Protein AF-X1HLS7-F1 (afdb_monomer_lite)

Secondary structure (DSSP, 8-state):
-EETTEEEE--B-TTS-B-SPEEEESPPP-S-GGGEEEE-TTSSSS-EEEEE--TTTSTT-SEEEEESSTTPPTT---EEE-SSSEEEEEEEEEHHHHHHHHHHTT---SS--SSPPEEEEEEEEEETTTTEEEEEEEEEEEEEEETTTTEEEEEEEEEEEEE--SS-TTS--SSS-GGG-----GGGPPPPEEEEEE--------HHHHTT-TTS--HHHHHHHHHHHHHTT-TTS-----

pLDDT: mean 79.67, std 18.25, range [34.84, 98.06]

InterPro domains:
  IPR022045 Insecticide toxin TcdB middle/N-terminal [PF12256] (21-164)

Organism: NCBI:txid412755

Sequence (242 aa):
MIEDGKVNFWFNQSGNKWSDKQTIIGTPSITDVSSIRFADIYGTGLQSLVWSYNFGEQPNRNYVVLDFCGGVKPYLLNEMNNNMGSTTKVKYTPSTKFYLEDIKSNRSWVTNLPFPVQVVEKTEKIDHISKTKLVSVYKYHHGYYSGSEREFRGFGQVDQYDTEFFNVFVDSSLHEDSNLFINKHKAFHIPPVLTKTWFHLGVYFDEEILSANNQFYDETDMMESYRKEFYKGDAYIFKLDD

Foldseek 3Di:
DDAAQKDWDWDCPVVPDTHPIDMDGRDHGDPDPVQWDWDPPVLLLATWIKGADPPPPDVPPRMDIGDPQVSDDPPDPAWDDPVPQKIKGWDKGWLVVLQVVCVVVVNHAPDDDPGTDIDTQKMWMARRVVLWIKIKGKHFGRWDADPVVRDGLGGQKMKIKIFRDLPVLVDDDPDPCNVSRRPPDPVPGDDIDIDMDGDDSPDDDDPVVVVPDPPDRPCVVVVVSCCCPVPVPPVPPDDPDD

Structure (mmCIF, N/CA/C/O backbone):
data_AF-X1HLS7-F1
#
_entry.id   AF-X1HLS7-F1
#
loop_
_atom_sit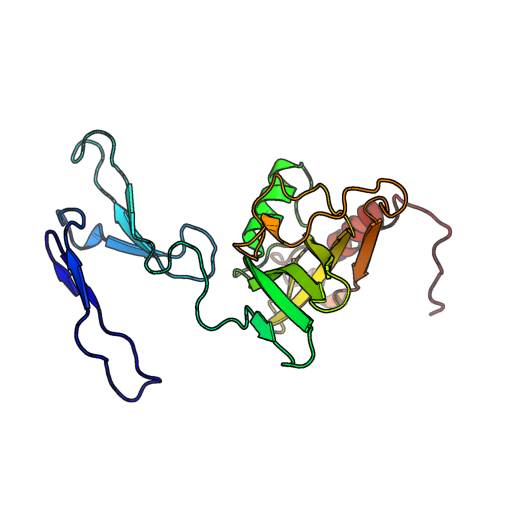e.group_PDB
_atom_site.id
_atom_site.type_symbol
_atom_site.label_atom_id
_atom_site.label_alt_id
_atom_site.label_comp_id
_atom_site.label_asym_id
_atom_site.label_entity_id
_atom_site.label_seq_id
_atom_site.pdbx_PDB_ins_code
_atom_site.Cartn_x
_atom_site.Cartn_y
_atom_site.Cartn_z
_atom_site.occupancy
_atom_site.B_iso_or_equiv
_atom_site.auth_seq_id
_atom_site.auth_comp_id
_atom_site.auth_asym_id
_atom_site.auth_atom_id
_atom_site.pdbx_PDB_model_num
ATOM 1 N N . MET A 1 1 ? -14.617 -6.631 20.168 1.00 85.31 1 MET A N 1
ATOM 2 C CA . MET A 1 1 ? -15.228 -6.226 21.451 1.00 85.31 1 MET A CA 1
ATOM 3 C C . MET A 1 1 ? -14.260 -5.309 22.164 1.00 85.31 1 MET A C 1
ATOM 5 O O . MET A 1 1 ? -13.128 -5.711 22.411 1.00 85.31 1 MET A O 1
ATOM 9 N N . ILE A 1 2 ? -14.684 -4.082 22.428 1.00 87.75 2 ILE A N 1
ATOM 10 C CA . ILE A 1 2 ? -13.832 -3.029 22.976 1.00 87.75 2 ILE A CA 1
ATOM 11 C C . ILE A 1 2 ? -14.270 -2.828 24.423 1.00 87.75 2 ILE A C 1
ATOM 13 O O . ILE A 1 2 ? -15.459 -2.661 24.680 1.00 87.75 2 ILE A O 1
ATOM 17 N N . GLU A 1 3 ? -13.328 -2.937 25.348 1.00 87.69 3 GLU A N 1
ATOM 18 C CA . GLU A 1 3 ? -13.545 -2.760 26.780 1.00 87.69 3 GLU A CA 1
ATOM 19 C C . GLU A 1 3 ? -12.575 -1.693 27.305 1.00 87.69 3 GLU A C 1
ATOM 21 O O . GLU A 1 3 ? -11.620 -1.308 26.624 1.00 87.69 3 GLU A O 1
ATOM 26 N N . ASP A 1 4 ? -12.799 -1.225 28.529 1.00 87.69 4 ASP A N 1
ATOM 27 C CA . ASP A 1 4 ? -11.878 -0.285 29.159 1.00 87.69 4 ASP A CA 1
ATOM 28 C C . ASP A 1 4 ? -10.474 -0.903 29.283 1.00 87.69 4 ASP A C 1
ATOM 30 O O . ASP A 1 4 ? -10.305 -2.018 29.786 1.00 87.69 4 ASP A O 1
ATOM 34 N N . GLY A 1 5 ? -9.466 -0.213 28.746 1.00 89.25 5 GLY A N 1
ATOM 35 C CA . GLY A 1 5 ? -8.076 -0.669 28.784 1.00 89.25 5 GLY A CA 1
ATOM 36 C C . GLY A 1 5 ? -7.719 -1.840 27.856 1.00 89.25 5 GLY A C 1
ATOM 37 O O . GLY A 1 5 ? -6.551 -2.247 27.841 1.00 89.25 5 GLY A O 1
ATOM 38 N N . LYS A 1 6 ? -8.665 -2.410 27.092 1.00 92.81 6 LYS A N 1
ATOM 39 C CA . LYS A 1 6 ? -8.376 -3.537 26.185 1.00 92.81 6 LYS A CA 1
ATOM 40 C C . LYS A 1 6 ? -9.301 -3.639 24.972 1.00 92.81 6 LYS A C 1
ATOM 42 O O . LYS A 1 6 ? -10.509 -3.425 25.034 1.00 92.81 6 LYS A O 1
ATOM 47 N N . VAL A 1 7 ? -8.744 -4.121 23.866 1.00 94.38 7 VAL A N 1
ATOM 48 C CA . VAL A 1 7 ? -9.481 -4.452 22.642 1.00 94.38 7 VAL A CA 1
ATOM 49 C C . VAL A 1 7 ? -9.342 -5.940 22.365 1.00 94.38 7 VAL A C 1
ATOM 51 O O . VAL A 1 7 ? -8.248 -6.440 22.119 1.00 94.38 7 VAL A O 1
ATOM 54 N N . ASN A 1 8 ? -10.466 -6.654 22.379 1.00 94.81 8 ASN A N 1
ATOM 55 C CA . ASN A 1 8 ? -10.534 -8.048 21.959 1.00 94.81 8 ASN A CA 1
ATOM 56 C C . ASN A 1 8 ? -11.014 -8.129 20.506 1.00 94.81 8 ASN A C 1
ATOM 58 O O . ASN A 1 8 ? -12.009 -7.490 20.140 1.00 94.81 8 ASN A O 1
ATOM 62 N N . PHE A 1 9 ? -10.380 -8.964 19.694 1.00 94.25 9 PHE A N 1
ATOM 63 C CA . PHE A 1 9 ? -10.760 -9.175 18.301 1.00 94.25 9 PHE A CA 1
ATOM 64 C C . PHE A 1 9 ? -10.553 -10.630 17.882 1.00 94.25 9 PHE A C 1
ATOM 66 O O . PHE A 1 9 ? -9.847 -11.400 18.532 1.00 94.25 9 PHE A O 1
ATOM 73 N N . TRP A 1 10 ? -11.216 -11.002 16.794 1.00 96.44 10 TRP A N 1
ATOM 74 C CA . TRP A 1 10 ? -11.176 -12.333 16.211 1.00 96.44 10 TRP A CA 1
ATOM 75 C C . TRP A 1 10 ? -11.015 -12.179 14.705 1.00 96.44 10 TRP A C 1
ATOM 77 O O . TRP A 1 10 ? -11.705 -11.364 14.091 1.00 96.44 10 TRP A O 1
ATOM 87 N N . PHE A 1 11 ? -10.127 -12.959 14.100 1.00 95.38 11 PHE A N 1
ATOM 88 C CA . PHE A 1 11 ? -9.977 -12.967 12.653 1.00 95.38 11 PHE A CA 1
ATOM 89 C C . PHE A 1 11 ? -11.090 -13.792 12.016 1.00 95.38 11 PHE A C 1
ATOM 91 O O . PHE A 1 11 ? -11.374 -14.915 12.442 1.00 95.38 11 PHE A O 1
ATOM 98 N N . ASN A 1 12 ? -11.709 -13.232 10.979 1.00 96.50 12 ASN A N 1
ATOM 99 C CA . ASN A 1 12 ? -12.643 -13.961 10.137 1.00 96.50 12 ASN A CA 1
ATOM 100 C C . ASN A 1 12 ? -11.866 -14.980 9.282 1.00 96.50 12 ASN A C 1
ATOM 102 O O . ASN A 1 12 ? -11.021 -14.597 8.473 1.00 96.50 12 ASN A O 1
ATOM 106 N N . GLN A 1 13 ? -12.157 -16.272 9.437 1.00 96.31 13 GLN A N 1
ATOM 107 C CA . GLN A 1 13 ? -11.528 -17.348 8.668 1.00 96.31 13 GLN A CA 1
ATOM 108 C C . GLN A 1 13 ? -12.325 -17.650 7.395 1.00 96.31 13 GLN A C 1
ATOM 110 O O . GLN A 1 13 ? -12.978 -18.690 7.272 1.00 96.31 13 GLN A O 1
ATOM 115 N N . SER A 1 14 ? -12.266 -16.713 6.443 1.00 95.94 14 SER A N 1
ATOM 116 C CA . SER A 1 14 ? -12.917 -16.825 5.126 1.00 95.94 14 SER A CA 1
ATOM 117 C C . SER A 1 14 ? -14.436 -17.084 5.213 1.00 95.94 14 SER A C 1
ATOM 119 O O . SER A 1 14 ? -15.010 -17.828 4.431 1.00 95.94 14 SER A O 1
ATOM 121 N N . GLY A 1 15 ? -15.101 -16.502 6.210 1.00 96.81 15 GLY A N 1
ATOM 122 C CA . GLY A 1 15 ? -16.544 -16.620 6.442 1.00 96.81 15 GLY A CA 1
ATOM 123 C C . GLY A 1 15 ? -16.987 -17.900 7.156 1.00 96.81 15 GLY A C 1
ATOM 124 O O . GLY A 1 15 ? -18.155 -18.006 7.511 1.00 96.81 15 GLY A O 1
ATOM 125 N N . ASN A 1 16 ? -16.081 -18.851 7.409 1.00 97.44 16 ASN A N 1
ATOM 126 C CA . ASN A 1 16 ? -16.449 -20.160 7.961 1.00 97.44 16 ASN A CA 1
ATOM 127 C C . ASN A 1 16 ? -16.572 -20.154 9.487 1.00 97.44 16 ASN A C 1
ATOM 129 O O . ASN A 1 16 ? -17.446 -20.806 10.053 1.00 97.44 16 ASN A O 1
ATOM 133 N N . LYS A 1 17 ? -15.658 -19.450 10.162 1.00 97.94 17 LYS A N 1
ATOM 134 C CA . LYS A 1 17 ? -15.645 -19.286 11.619 1.00 97.94 17 LYS A CA 1
ATOM 135 C C . LYS A 1 17 ? -14.771 -18.106 12.035 1.00 97.94 17 LYS A C 1
ATOM 137 O O . LYS A 1 17 ? -14.053 -17.520 11.225 1.00 97.94 17 LYS A O 1
ATOM 142 N N . TRP A 1 18 ? -14.807 -17.804 13.325 1.00 98.00 18 TRP A N 1
ATOM 143 C CA . TRP A 1 18 ? -13.890 -16.877 13.978 1.00 98.00 18 TRP A CA 1
ATOM 144 C C . TRP A 1 18 ? -12.655 -17.627 14.498 1.00 98.00 18 TRP A C 1
ATOM 146 O O . TRP A 1 18 ? -12.756 -18.794 14.882 1.00 98.00 18 TRP A O 1
ATOM 156 N N . SER A 1 19 ? -11.488 -16.976 14.489 1.00 97.69 19 SER A N 1
ATOM 157 C CA . SER A 1 19 ? -10.271 -17.486 15.140 1.00 97.69 19 SER A CA 1
ATOM 158 C C . SER A 1 19 ? -10.426 -17.564 16.662 1.00 97.69 19 SER A C 1
ATOM 160 O O . SER A 1 19 ? -11.443 -17.146 17.208 1.00 97.69 19 SER A O 1
ATOM 162 N N . ASP A 1 20 ? -9.382 -17.993 17.370 1.00 97.88 20 ASP A N 1
ATOM 163 C CA . ASP A 1 20 ? -9.288 -17.734 18.808 1.00 97.88 20 ASP A CA 1
ATOM 164 C C . ASP A 1 20 ? -9.178 -16.228 19.088 1.00 97.88 20 ASP A C 1
ATOM 166 O O . ASP A 1 20 ? -8.716 -15.447 18.243 1.00 97.88 20 ASP A O 1
ATOM 170 N N . LYS A 1 21 ? -9.623 -15.824 20.283 1.00 96.88 21 LYS A N 1
ATOM 171 C CA . LYS A 1 21 ? -9.640 -14.426 20.725 1.00 96.88 21 LYS A CA 1
ATOM 172 C C . LYS A 1 21 ? -8.222 -13.873 20.842 1.00 96.88 21 LYS A C 1
ATOM 174 O O . LYS A 1 21 ? -7.418 -14.388 21.614 1.00 96.88 21 LYS A O 1
ATOM 179 N N . GLN A 1 22 ? -7.967 -12.761 20.170 1.00 95.94 22 GLN A N 1
ATOM 180 C CA . GLN A 1 22 ? -6.772 -11.942 20.342 1.00 95.94 22 GLN A CA 1
ATOM 181 C C . GLN A 1 22 ? -7.107 -10.733 21.221 1.00 95.94 22 GLN A C 1
ATOM 183 O O . GLN A 1 22 ? -8.219 -10.207 21.150 1.00 95.94 22 GLN A O 1
ATOM 188 N N . THR A 1 23 ? -6.170 -10.302 22.070 1.00 96.06 23 THR A N 1
ATOM 189 C CA . THR A 1 23 ? -6.375 -9.169 22.991 1.00 96.06 23 THR A CA 1
ATOM 190 C C . THR A 1 23 ? -5.210 -8.193 22.898 1.00 96.06 23 THR A C 1
ATOM 192 O O . THR A 1 23 ? -4.068 -8.581 23.122 1.00 96.06 23 THR A O 1
ATOM 195 N N . ILE A 1 24 ? -5.505 -6.925 22.624 1.00 94.56 24 ILE A N 1
ATOM 196 C CA . ILE A 1 24 ? -4.574 -5.806 22.804 1.00 94.56 24 ILE A CA 1
ATOM 197 C C . ILE A 1 24 ? -4.891 -5.171 24.155 1.00 94.56 24 ILE A C 1
ATOM 199 O O . ILE A 1 24 ? -6.040 -4.823 24.418 1.00 94.56 24 ILE A O 1
ATOM 203 N N . ILE A 1 25 ? -3.882 -5.049 25.013 1.00 94.38 25 ILE A N 1
ATOM 204 C CA . ILE A 1 25 ? -3.986 -4.471 26.360 1.00 94.38 25 ILE A CA 1
ATOM 205 C C . ILE A 1 25 ? -3.325 -3.088 26.348 1.00 94.38 25 ILE A C 1
ATOM 207 O O . ILE A 1 25 ? -2.390 -2.856 25.584 1.00 94.38 25 ILE A O 1
ATOM 211 N N . GLY A 1 26 ? -3.797 -2.177 27.197 1.00 90.75 26 GLY A N 1
ATOM 212 C CA . GLY A 1 26 ? -3.261 -0.820 27.307 1.00 90.75 26 GLY A CA 1
ATOM 213 C C . GLY A 1 26 ? -3.860 0.145 26.288 1.00 90.75 26 GLY A C 1
ATOM 214 O O . GLY A 1 26 ? -3.257 1.174 25.988 1.00 90.75 26 GLY A O 1
ATOM 215 N N . THR A 1 27 ? -5.033 -0.178 25.736 1.00 91.00 27 THR A N 1
ATOM 216 C CA . THR A 1 27 ? -5.772 0.770 24.899 1.00 91.00 27 THR A CA 1
ATOM 217 C C . THR A 1 27 ? -6.373 1.884 25.758 1.00 91.00 27 THR A C 1
ATOM 219 O O . THR A 1 27 ? -6.576 1.684 26.956 1.00 91.00 27 THR A O 1
ATOM 222 N N . PRO A 1 28 ? -6.668 3.058 25.179 1.00 88.62 28 PRO A N 1
ATOM 223 C CA . PRO A 1 28 ? -7.280 4.157 25.916 1.00 88.62 28 PRO A CA 1
ATOM 224 C C . PRO A 1 28 ? -8.589 3.769 26.613 1.00 88.62 28 PRO A C 1
ATOM 226 O O . PRO A 1 28 ? -9.301 2.865 26.164 1.00 88.62 28 PRO A O 1
ATOM 229 N N . SER A 1 29 ? -8.910 4.485 27.693 1.00 82.94 29 SER A N 1
ATOM 230 C CA . SER A 1 29 ? -10.157 4.274 28.422 1.00 82.94 29 SER A CA 1
ATOM 231 C C . SER A 1 29 ? -11.382 4.687 27.615 1.00 82.94 29 SER A C 1
ATOM 233 O O . SER A 1 29 ? -11.335 5.638 26.826 1.00 82.94 29 SER A O 1
ATOM 235 N N . ILE A 1 30 ? -12.489 3.981 27.833 1.00 80.81 30 ILE A N 1
ATOM 236 C CA . ILE A 1 30 ? -13.763 4.248 27.155 1.00 80.81 30 ILE A CA 1
ATOM 237 C C . ILE A 1 30 ? -14.616 5.131 28.063 1.00 80.81 30 ILE A C 1
ATOM 239 O O . ILE A 1 30 ? -15.147 4.660 29.065 1.00 80.81 30 ILE A O 1
ATOM 243 N N . THR A 1 31 ? -14.746 6.411 27.716 1.00 71.56 31 THR A N 1
ATOM 244 C CA . THR A 1 31 ? -15.621 7.354 28.436 1.00 71.56 31 THR A CA 1
ATOM 245 C C . THR A 1 31 ? -17.053 7.332 27.898 1.00 71.56 31 THR A C 1
ATOM 247 O O . THR A 1 31 ? -18.003 7.431 28.669 1.00 71.56 31 THR A O 1
ATOM 250 N N . ASP A 1 32 ? -17.208 7.131 26.588 1.00 74.00 32 ASP A N 1
ATOM 251 C CA . ASP A 1 32 ? -18.478 6.977 25.880 1.00 74.00 32 ASP A CA 1
ATOM 252 C C . ASP A 1 32 ? -18.282 6.011 24.699 1.00 74.00 32 ASP A C 1
ATOM 254 O O . ASP A 1 32 ? -17.291 6.077 23.976 1.00 74.00 32 ASP A O 1
ATOM 258 N N . VAL A 1 33 ? -19.230 5.103 24.475 1.00 68.31 33 VAL A N 1
ATOM 259 C CA . VAL A 1 33 ? -19.191 4.159 23.347 1.00 68.31 33 VAL A CA 1
ATOM 260 C C . VAL A 1 33 ? -19.312 4.893 22.003 1.00 68.31 33 VAL A C 1
ATOM 262 O O . VAL A 1 33 ? -18.769 4.430 21.001 1.00 68.31 33 VAL A O 1
ATOM 265 N N . SER A 1 34 ? -19.969 6.061 21.968 1.00 69.44 34 SER A N 1
ATOM 266 C CA . SER A 1 34 ? -20.103 6.888 20.754 1.00 69.44 34 SER A CA 1
ATOM 267 C C . SER A 1 34 ? -18.780 7.509 20.277 1.00 69.44 34 SER A C 1
ATOM 269 O O . SER A 1 34 ? -18.658 7.962 19.128 1.00 69.44 34 SER A O 1
ATOM 271 N N . SER A 1 35 ? -17.781 7.474 21.159 1.00 82.12 35 SER A N 1
ATOM 272 C CA . SER A 1 35 ? -16.465 8.070 20.997 1.00 82.12 35 SER A CA 1
ATOM 273 C C . SER A 1 35 ? -15.486 7.163 20.242 1.00 82.12 35 SER A C 1
ATOM 275 O O . SER A 1 35 ? -14.363 7.572 19.946 1.00 82.12 35 SER A O 1
ATOM 277 N N . ILE A 1 36 ? -15.918 5.946 19.883 1.00 89.44 36 ILE A N 1
ATOM 278 C CA . ILE A 1 36 ? -15.077 4.932 19.248 1.00 89.44 36 ILE A CA 1
ATOM 279 C C . ILE A 1 36 ? -15.616 4.547 17.875 1.00 89.44 36 ILE A C 1
ATOM 281 O O . ILE A 1 36 ? -16.779 4.169 17.733 1.00 89.44 36 ILE A O 1
ATOM 285 N N . ARG A 1 37 ? -14.766 4.608 16.844 1.00 91.81 37 ARG A N 1
ATOM 286 C CA . ARG A 1 37 ? -15.151 4.290 15.459 1.00 91.81 37 ARG A CA 1
ATOM 287 C C . ARG A 1 37 ? -14.040 3.575 14.707 1.00 91.81 37 ARG A C 1
ATOM 289 O O . ARG A 1 37 ? -12.862 3.778 14.982 1.00 91.81 37 ARG A O 1
ATOM 296 N N . PHE A 1 38 ? -14.425 2.776 13.717 1.00 92.31 38 PHE A N 1
ATOM 297 C CA . PHE A 1 38 ? -13.492 2.270 12.715 1.00 92.31 38 PHE A CA 1
ATOM 298 C C . PHE A 1 38 ? -13.429 3.237 11.535 1.00 92.31 38 PHE A C 1
ATOM 300 O O . PHE A 1 38 ? -14.466 3.606 10.983 1.00 92.31 38 PHE A O 1
ATOM 307 N N . ALA A 1 39 ? -12.221 3.638 11.150 1.00 93.06 39 ALA A N 1
ATOM 308 C CA . ALA A 1 39 ? -11.983 4.480 9.983 1.00 93.06 39 ALA A CA 1
ATOM 309 C C . ALA A 1 39 ? -10.574 4.244 9.426 1.00 93.06 39 ALA A C 1
ATOM 311 O O . ALA A 1 39 ? -9.634 3.979 10.174 1.00 93.06 39 ALA A O 1
ATOM 312 N N . ASP A 1 40 ? -10.410 4.372 8.112 1.00 92.56 40 ASP A N 1
ATOM 313 C CA . ASP A 1 40 ? -9.092 4.396 7.471 1.00 92.56 40 ASP A CA 1
ATOM 314 C C . ASP A 1 40 ? -8.514 5.819 7.512 1.00 92.56 40 ASP A C 1
ATOM 316 O O . ASP A 1 40 ? -8.495 6.537 6.515 1.00 92.56 40 ASP A O 1
ATOM 320 N N . ILE A 1 41 ? -8.085 6.254 8.702 1.00 91.56 41 ILE A N 1
ATOM 321 C CA . ILE A 1 41 ? -7.532 7.606 8.912 1.00 91.56 41 ILE A CA 1
ATOM 322 C C . ILE A 1 41 ? -6.255 7.836 8.096 1.00 91.56 41 ILE A C 1
ATOM 324 O O . ILE A 1 41 ? -5.975 8.962 7.691 1.00 91.56 41 ILE A O 1
ATOM 328 N N . TYR A 1 42 ? -5.481 6.779 7.850 1.00 91.00 42 TYR A N 1
ATOM 329 C CA . TYR A 1 42 ? -4.208 6.870 7.138 1.00 91.00 42 TYR A CA 1
ATOM 330 C C . TYR A 1 42 ? -4.351 6.724 5.617 1.00 91.00 42 TYR A C 1
ATOM 332 O O . TYR A 1 42 ? -3.354 6.837 4.904 1.00 91.00 42 TYR A O 1
ATOM 340 N N . GLY A 1 43 ? -5.560 6.466 5.104 1.00 91.31 43 GLY A N 1
ATOM 341 C CA . GLY A 1 43 ? -5.799 6.252 3.677 1.00 91.31 43 GLY A CA 1
ATOM 342 C C . GLY A 1 43 ? -5.039 5.045 3.117 1.00 91.31 43 GLY A C 1
ATOM 343 O O . GLY A 1 43 ? -4.609 5.072 1.966 1.00 91.31 43 GLY A O 1
ATOM 344 N N . THR A 1 44 ? -4.813 4.010 3.927 1.00 91.38 44 THR A N 1
ATOM 345 C CA . THR A 1 44 ? -4.054 2.797 3.565 1.00 91.38 44 THR A CA 1
ATOM 346 C C . THR A 1 44 ? -4.935 1.690 2.981 1.00 91.38 44 THR A C 1
ATOM 348 O O . THR A 1 44 ? -4.444 0.659 2.520 1.00 91.38 44 THR A O 1
ATOM 351 N N . GLY A 1 45 ? -6.250 1.872 2.980 1.00 89.69 45 GLY A N 1
ATOM 352 C CA . GLY A 1 45 ? -7.230 0.829 2.701 1.00 89.69 45 GLY A CA 1
ATOM 353 C C . GLY A 1 45 ? -7.384 -0.169 3.853 1.00 89.69 45 GLY A C 1
ATOM 354 O O . GLY A 1 45 ? -7.940 -1.246 3.638 1.00 89.69 45 GLY A O 1
ATOM 355 N N . LEU A 1 46 ? -6.877 0.153 5.049 1.00 91.88 46 LEU A N 1
ATOM 356 C CA . LEU A 1 46 ? -6.982 -0.663 6.260 1.00 91.88 46 LEU A CA 1
ATOM 357 C C . LEU A 1 46 ? -7.748 0.112 7.333 1.00 91.88 46 LEU A C 1
ATOM 359 O O . LEU A 1 46 ? -7.492 1.287 7.579 1.00 91.88 46 LEU A O 1
ATOM 363 N N . GLN A 1 47 ? -8.697 -0.552 7.992 1.00 91.62 47 GLN A N 1
ATOM 364 C CA . GLN A 1 47 ? -9.433 0.075 9.085 1.00 91.62 47 GLN A CA 1
ATOM 365 C C . GLN A 1 47 ? -8.537 0.216 10.315 1.00 91.62 47 GLN A C 1
ATOM 367 O O . GLN A 1 47 ? -7.930 -0.754 10.767 1.00 91.62 47 GLN A O 1
ATOM 372 N N . SER A 1 48 ? -8.514 1.416 10.883 1.00 92.81 48 SER A N 1
ATOM 373 C CA . SER A 1 48 ? -7.944 1.701 12.198 1.00 92.81 48 SER A CA 1
ATOM 374 C C . SER A 1 48 ? -9.066 1.925 13.207 1.00 92.81 48 SER A C 1
ATOM 376 O O . SER A 1 48 ? -10.169 2.339 12.838 1.00 92.81 48 SER A O 1
ATOM 378 N N . LEU A 1 49 ? -8.792 1.657 14.481 1.00 93.81 49 LEU A N 1
ATOM 379 C CA . LEU A 1 49 ? -9.708 1.976 15.572 1.00 93.81 49 LEU A CA 1
ATOM 380 C C . LEU A 1 49 ? -9.373 3.357 16.132 1.00 93.81 49 LEU A C 1
ATOM 382 O O . LEU A 1 49 ? -8.220 3.640 16.449 1.00 93.81 49 LEU A O 1
ATOM 386 N N . VAL A 1 50 ? -10.377 4.218 16.232 1.00 93.06 50 VAL A N 1
ATOM 387 C CA . VAL A 1 50 ? -10.224 5.635 16.557 1.00 93.06 50 VAL A CA 1
ATOM 388 C C . VAL A 1 50 ? -11.026 5.940 17.805 1.00 93.06 50 VAL A C 1
ATOM 390 O O . VAL A 1 50 ? -12.226 5.684 17.828 1.00 93.06 50 VAL A O 1
ATOM 393 N N . TRP A 1 51 ? -10.369 6.524 18.801 1.00 91.69 51 TRP A N 1
ATOM 394 C CA . TRP A 1 51 ? -11.004 7.137 19.961 1.00 91.69 51 TRP A CA 1
ATOM 395 C C . TRP A 1 51 ? -10.987 8.648 19.781 1.00 91.69 51 TRP A C 1
ATOM 397 O O . TRP A 1 51 ? -9.941 9.217 19.462 1.00 91.69 51 TRP A O 1
ATOM 407 N N . SER A 1 52 ? -12.124 9.289 20.013 1.00 88.56 52 SER A N 1
ATOM 408 C CA . SER A 1 52 ? -12.268 10.739 20.113 1.00 88.56 52 SER A CA 1
ATOM 409 C C . SER A 1 52 ? -12.704 11.106 21.524 1.00 88.56 52 SER A C 1
ATOM 411 O O . SER A 1 52 ? -13.603 10.469 22.058 1.00 88.56 52 SER A O 1
ATOM 413 N N . TYR A 1 53 ? -12.119 12.139 22.114 1.00 85.06 53 TYR A N 1
ATOM 414 C CA . TYR A 1 53 ? -12.489 12.631 23.442 1.00 85.06 53 TYR A CA 1
ATOM 415 C C . TYR A 1 53 ? -12.997 14.063 23.349 1.00 85.06 53 TYR A C 1
ATOM 417 O O . TYR A 1 53 ? -12.542 14.827 22.489 1.00 85.06 53 TYR A O 1
ATOM 425 N N . ASN A 1 54 ? -13.917 14.446 24.239 1.00 79.69 54 ASN A N 1
ATOM 426 C CA . ASN A 1 54 ? -14.321 15.845 24.303 1.00 79.69 54 ASN A CA 1
ATOM 427 C C . ASN A 1 54 ? -13.137 16.702 24.746 1.00 79.69 54 ASN A C 1
ATOM 429 O O . ASN A 1 54 ? -12.273 16.287 25.525 1.00 79.69 54 ASN A O 1
ATOM 433 N N . PHE A 1 55 ? -13.116 17.935 24.249 1.00 72.62 55 PHE A N 1
ATOM 434 C CA . PHE A 1 55 ? -12.080 18.892 24.593 1.00 72.62 55 PHE A CA 1
ATOM 435 C C . PHE A 1 55 ? -12.020 19.095 26.116 1.00 72.62 55 PHE A C 1
ATOM 437 O O . PHE A 1 55 ? -13.000 19.507 26.731 1.00 72.62 55 PHE A O 1
ATOM 444 N N . GLY A 1 56 ? -10.861 18.806 26.715 1.00 69.94 56 GLY A N 1
ATOM 445 C CA . GLY A 1 56 ? -10.623 18.944 28.156 1.00 69.94 56 GLY A CA 1
ATOM 446 C C . GLY A 1 56 ? -10.764 17.659 28.982 1.00 69.94 56 GLY A C 1
ATOM 447 O O . GLY A 1 56 ? -10.305 17.652 30.120 1.00 69.94 56 GLY A O 1
ATOM 448 N N . GLU A 1 57 ? -11.309 16.565 28.434 1.00 72.38 57 GLU A N 1
ATOM 449 C CA . GLU A 1 57 ? -11.382 15.270 29.144 1.00 72.38 57 GLU A CA 1
ATOM 450 C C . GLU A 1 57 ? -10.013 14.579 29.255 1.00 72.38 57 GLU A C 1
ATOM 452 O O . GLU A 1 57 ? -9.733 13.886 30.230 1.00 72.38 57 GLU A O 1
ATOM 457 N N . GLN A 1 58 ? -9.146 14.778 28.260 1.00 68.50 58 GLN A N 1
ATOM 458 C CA . GLN A 1 58 ? -7.798 14.212 28.197 1.00 68.50 58 GLN A CA 1
ATOM 459 C C . GLN A 1 58 ? -6.789 15.328 27.884 1.00 68.50 58 GLN A C 1
ATOM 461 O O . GLN A 1 58 ? -6.845 15.913 26.796 1.00 68.50 58 GLN A O 1
ATOM 466 N N . PRO A 1 59 ? -5.833 15.635 28.782 1.00 61.94 59 PRO A N 1
ATOM 467 C CA . PRO A 1 59 ? -4.773 16.591 28.486 1.00 61.94 59 PRO A CA 1
ATOM 468 C C . PRO A 1 59 ? -3.959 16.124 27.268 1.00 61.94 59 PRO A C 1
ATOM 470 O O . PRO A 1 59 ? -3.372 15.043 27.276 1.00 61.94 59 PRO A O 1
ATOM 473 N N . ASN A 1 60 ? -3.909 16.947 26.217 1.00 65.75 60 ASN A N 1
ATOM 474 C CA . ASN A 1 60 ? -3.125 16.734 24.990 1.00 65.75 60 ASN A CA 1
ATOM 475 C C . ASN A 1 60 ? -3.489 15.504 24.127 1.00 65.75 60 ASN A C 1
ATOM 477 O O . ASN A 1 60 ? -2.686 15.119 23.274 1.00 65.75 60 ASN A O 1
ATOM 481 N N . ARG A 1 61 ? -4.667 14.879 24.294 1.00 70.75 61 ARG A N 1
ATOM 482 C CA . ARG A 1 61 ? -5.073 13.703 23.492 1.00 70.75 61 ARG A CA 1
ATOM 483 C C . ARG A 1 61 ? -6.562 13.714 23.140 1.00 70.75 61 ARG A C 1
ATOM 485 O O . ARG A 1 61 ? -7.342 12.950 23.691 1.00 70.75 61 ARG A O 1
ATOM 492 N N . ASN A 1 62 ? -6.942 14.551 22.175 1.00 80.69 62 ASN A N 1
ATOM 493 C CA . ASN A 1 62 ? -8.326 14.585 21.675 1.00 80.69 62 ASN A CA 1
ATOM 494 C C . ASN A 1 62 ? -8.649 13.391 20.764 1.00 80.69 62 ASN A C 1
ATOM 496 O O . ASN A 1 62 ? -9.809 13.012 20.650 1.00 80.69 62 ASN A O 1
ATOM 500 N N . TYR A 1 63 ? -7.630 12.797 20.135 1.00 87.12 63 TYR A N 1
ATOM 501 C CA . TYR A 1 63 ? -7.770 11.613 19.296 1.00 87.12 63 TYR A CA 1
ATOM 502 C C . TYR A 1 63 ? -6.651 10.617 19.576 1.00 87.12 63 TYR A C 1
ATOM 504 O O . TYR A 1 63 ? -5.487 11.002 19.709 1.00 87.12 63 TYR A O 1
ATOM 512 N N . VAL A 1 64 ? -7.000 9.335 19.626 1.00 90.06 64 VAL A N 1
ATOM 513 C CA . VAL A 1 64 ? -6.039 8.229 19.655 1.00 90.06 64 VAL A CA 1
ATOM 514 C C . VAL A 1 64 ? -6.405 7.255 18.547 1.00 90.06 64 VAL A C 1
ATOM 516 O O . VAL A 1 64 ? -7.580 6.960 18.346 1.00 90.06 64 VAL A O 1
ATOM 519 N N . VAL A 1 65 ? -5.403 6.767 17.821 1.00 92.25 65 VAL A N 1
ATOM 520 C CA . VAL A 1 65 ? -5.591 5.836 16.708 1.00 92.25 65 VAL A CA 1
ATOM 521 C C . VAL A 1 65 ? -4.788 4.574 16.982 1.00 92.25 65 VAL A C 1
ATOM 523 O O . VAL A 1 65 ? -3.601 4.642 17.296 1.00 92.25 65 VAL A O 1
ATOM 526 N N . LEU A 1 66 ? -5.448 3.427 16.864 1.00 92.69 66 LEU A N 1
ATOM 527 C CA . LEU A 1 66 ? -4.832 2.109 16.862 1.00 92.69 66 LEU A CA 1
ATOM 528 C C . LEU A 1 66 ? -4.881 1.560 15.439 1.00 92.69 66 LEU A C 1
ATOM 530 O O . LEU A 1 66 ? -5.948 1.205 14.932 1.00 92.69 66 LEU A O 1
ATOM 534 N N . ASP A 1 67 ? -3.711 1.479 14.820 1.00 92.25 67 ASP A N 1
ATOM 535 C CA . ASP A 1 67 ? -3.508 0.766 13.566 1.00 92.25 67 ASP A CA 1
ATOM 536 C C . ASP A 1 67 ? -3.165 -0.698 13.867 1.00 92.25 67 ASP A C 1
ATOM 538 O O . ASP A 1 67 ? -2.156 -0.998 14.508 1.00 92.25 67 ASP A O 1
ATOM 542 N N . PHE A 1 68 ? -4.012 -1.615 13.406 1.00 89.38 68 PHE A N 1
ATOM 543 C CA . PHE A 1 68 ? -3.832 -3.050 13.630 1.00 89.38 68 PHE A CA 1
ATOM 544 C C . PHE A 1 68 ? -2.694 -3.659 12.805 1.00 89.38 68 PHE A C 1
ATOM 546 O O . PHE A 1 68 ? -2.210 -4.734 13.153 1.00 89.38 68 PHE A O 1
ATOM 553 N N . CYS A 1 69 ? -2.298 -3.017 11.705 1.00 87.50 69 CYS A N 1
ATOM 554 C CA . CYS A 1 69 ? -1.370 -3.576 10.721 1.00 87.50 69 CYS A CA 1
ATOM 555 C C . CYS A 1 69 ? -0.076 -2.759 10.574 1.00 87.50 69 CYS A C 1
ATOM 557 O O . CYS A 1 69 ? 0.768 -3.101 9.744 1.00 87.50 69 CYS A O 1
ATOM 559 N N . GLY A 1 70 ? 0.090 -1.679 11.346 1.00 85.12 70 GLY A N 1
ATOM 560 C CA . GLY A 1 70 ? 1.286 -0.829 11.305 1.00 85.12 70 GLY A CA 1
ATOM 561 C C . GLY A 1 70 ? 1.569 -0.244 9.917 1.00 85.12 70 GLY A C 1
ATOM 562 O O . GLY A 1 70 ? 2.725 -0.141 9.511 1.00 85.12 70 GLY A O 1
ATOM 563 N N . GLY A 1 71 ? 0.520 0.069 9.157 1.00 82.25 71 GLY A N 1
ATOM 564 C CA . GLY A 1 71 ? 0.592 0.626 7.809 1.00 82.25 71 GLY A CA 1
ATOM 565 C C . GLY A 1 71 ? 0.937 -0.381 6.709 1.00 82.25 71 GLY A C 1
ATOM 566 O O . GLY A 1 71 ? 1.018 0.007 5.543 1.00 82.25 71 GLY A O 1
ATOM 567 N N . VAL A 1 72 ? 1.127 -1.664 7.035 1.00 87.81 72 VAL A N 1
ATOM 568 C CA . VAL A 1 72 ? 1.475 -2.704 6.057 1.00 87.81 72 VAL A CA 1
ATOM 569 C C . VAL A 1 72 ? 0.234 -3.502 5.686 1.00 87.81 72 VAL A C 1
ATOM 571 O O . VAL A 1 72 ? -0.351 -4.185 6.521 1.00 87.81 72 VAL A O 1
ATOM 574 N N . LYS A 1 73 ? -0.161 -3.469 4.409 1.00 91.94 73 LYS A N 1
ATOM 575 C CA . LYS A 1 73 ? -1.276 -4.291 3.933 1.00 91.94 73 LYS A CA 1
ATOM 576 C C . LYS A 1 73 ? -0.877 -5.773 3.901 1.00 91.94 73 LYS A C 1
ATOM 578 O O . LYS A 1 73 ? 0.021 -6.129 3.134 1.00 91.94 73 LYS A O 1
ATOM 583 N N . PRO A 1 74 ? -1.536 -6.643 4.690 1.00 92.75 74 PRO A N 1
ATOM 584 C CA . PRO A 1 74 ? -1.218 -8.064 4.701 1.00 92.75 74 PRO A CA 1
ATOM 585 C C . PRO A 1 74 ? -1.664 -8.747 3.402 1.00 92.75 74 PRO A C 1
ATOM 587 O O . PRO A 1 74 ? -2.478 -8.216 2.645 1.00 92.75 74 PRO A O 1
ATOM 590 N N . TYR A 1 75 ? -1.154 -9.961 3.182 1.00 93.75 75 TYR A N 1
ATOM 591 C CA . TYR A 1 75 ? -1.513 -10.847 2.062 1.00 93.75 75 TYR A CA 1
ATOM 592 C C . TYR A 1 75 ? -1.097 -10.365 0.661 1.00 93.75 75 TYR A C 1
ATOM 594 O O . TYR A 1 75 ? -1.563 -10.910 -0.337 1.00 93.75 75 TYR A O 1
ATOM 602 N N . LEU A 1 76 ? -0.196 -9.383 0.567 1.00 95.94 76 LEU A N 1
ATOM 603 C CA . LEU A 1 76 ? 0.457 -9.009 -0.689 1.00 95.94 76 LEU A CA 1
ATOM 604 C C . LEU A 1 76 ? 1.755 -9.805 -0.880 1.00 95.94 76 LEU A C 1
ATOM 606 O O . LEU A 1 76 ? 2.528 -9.972 0.064 1.00 95.94 76 LEU A O 1
ATOM 610 N N . LEU A 1 77 ? 2.016 -10.265 -2.108 1.00 97.69 77 LEU A N 1
ATOM 611 C CA . LEU A 1 77 ? 3.274 -10.924 -2.466 1.00 97.69 77 LEU A CA 1
ATOM 612 C C . LEU A 1 77 ? 4.423 -9.913 -2.393 1.00 97.69 77 LEU A C 1
ATOM 614 O O . LEU A 1 77 ? 4.509 -9.025 -3.241 1.00 97.69 77 LEU A O 1
ATOM 618 N N . ASN A 1 78 ? 5.302 -10.061 -1.404 1.00 96.06 78 ASN A N 1
ATOM 619 C CA . ASN A 1 78 ? 6.407 -9.136 -1.143 1.00 96.06 78 ASN A CA 1
ATOM 620 C C . ASN A 1 78 ? 7.800 -9.725 -1.422 1.00 96.06 78 ASN A C 1
ATOM 622 O O . ASN A 1 78 ? 8.773 -8.975 -1.422 1.00 96.06 78 ASN A O 1
ATOM 626 N N . GLU A 1 79 ? 7.915 -11.028 -1.687 1.00 97.12 79 GLU A N 1
ATOM 627 C CA . GLU A 1 79 ? 9.184 -11.690 -1.993 1.00 97.12 79 GLU A CA 1
ATOM 628 C C . GLU A 1 79 ? 8.990 -12.863 -2.961 1.00 97.12 79 GLU A C 1
ATOM 630 O O . GLU A 1 79 ? 8.047 -13.644 -2.849 1.00 97.12 79 GLU A O 1
ATOM 635 N N . MET A 1 80 ? 9.913 -12.992 -3.911 1.00 98.00 80 MET A N 1
ATOM 636 C CA . MET A 1 80 ? 10.011 -14.093 -4.862 1.00 98.00 80 MET A CA 1
ATOM 637 C C . MET A 1 80 ? 11.461 -14.577 -4.909 1.00 98.00 80 MET A C 1
ATOM 639 O O . MET A 1 80 ? 12.359 -13.796 -5.219 1.00 98.00 80 MET A O 1
ATOM 643 N N . ASN A 1 81 ? 11.702 -15.862 -4.649 1.00 97.12 81 ASN A N 1
ATOM 644 C CA . ASN A 1 81 ? 13.017 -16.492 -4.779 1.00 97.12 81 ASN A CA 1
ATOM 645 C C . ASN A 1 81 ? 12.925 -17.660 -5.764 1.00 97.12 81 ASN A C 1
ATOM 647 O O . ASN A 1 81 ? 12.162 -18.600 -5.544 1.00 97.12 81 ASN A O 1
ATOM 651 N N . ASN A 1 82 ? 13.693 -17.603 -6.854 1.00 96.56 82 ASN A N 1
ATOM 652 C CA . ASN A 1 82 ? 13.666 -18.651 -7.876 1.00 96.56 82 ASN A CA 1
ATOM 653 C C . ASN A 1 82 ? 14.520 -19.883 -7.518 1.00 96.56 82 ASN A C 1
ATOM 655 O O . ASN A 1 82 ? 14.567 -20.823 -8.303 1.00 96.56 82 ASN A O 1
ATOM 659 N N . ASN A 1 83 ? 15.213 -19.876 -6.372 1.00 96.31 83 ASN A N 1
ATOM 660 C CA . ASN A 1 83 ? 16.171 -20.901 -5.931 1.00 96.31 83 ASN A CA 1
ATOM 661 C C . ASN A 1 83 ? 17.321 -21.177 -6.921 1.00 96.31 83 ASN A C 1
ATOM 663 O O . ASN A 1 83 ? 18.046 -22.157 -6.783 1.00 96.31 83 ASN A O 1
ATOM 667 N N . MET A 1 84 ? 17.523 -20.291 -7.896 1.00 95.81 84 MET A N 1
ATOM 668 C CA . MET A 1 84 ? 18.576 -20.349 -8.917 1.00 95.81 84 MET A CA 1
ATOM 669 C C . MET A 1 84 ? 19.489 -19.118 -8.852 1.00 95.81 84 MET A C 1
ATOM 671 O O . MET A 1 84 ? 20.154 -18.771 -9.823 1.00 95.81 84 MET A O 1
ATOM 675 N N . GLY A 1 85 ? 19.505 -18.433 -7.706 1.00 92.00 85 GLY A N 1
ATOM 676 C CA . GLY A 1 85 ? 20.363 -17.277 -7.476 1.00 92.00 85 GLY A CA 1
ATOM 677 C C . GLY A 1 85 ? 19.710 -15.922 -7.737 1.00 92.00 85 GLY A C 1
ATOM 678 O O . GLY A 1 85 ? 20.426 -14.931 -7.721 1.00 92.00 85 GLY A O 1
ATOM 679 N N . SER A 1 86 ? 18.385 -15.825 -7.908 1.00 94.06 86 SER A N 1
ATOM 680 C CA . SER A 1 86 ? 17.696 -14.528 -7.938 1.00 94.06 86 SER A CA 1
ATOM 681 C C . SER A 1 86 ? 16.595 -14.419 -6.887 1.00 94.06 86 SER A C 1
ATOM 683 O O . SER A 1 86 ? 15.731 -15.291 -6.769 1.00 94.06 86 SER A O 1
ATOM 685 N N . THR A 1 87 ? 16.607 -13.304 -6.155 1.00 95.50 87 THR A N 1
ATOM 686 C CA . THR A 1 87 ? 15.547 -12.922 -5.217 1.00 95.50 87 THR A CA 1
ATOM 687 C C . THR A 1 87 ? 15.023 -11.544 -5.586 1.00 95.50 87 THR A C 1
ATOM 689 O O . THR A 1 87 ? 15.805 -10.619 -5.768 1.00 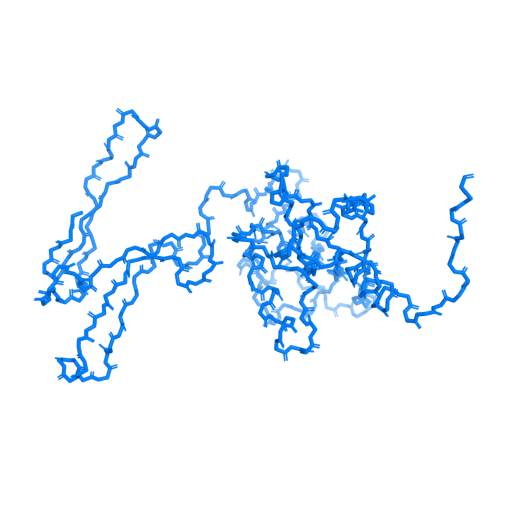95.50 87 THR A O 1
ATOM 692 N N . THR A 1 88 ? 13.707 -11.396 -5.685 1.00 95.81 88 THR A N 1
ATOM 693 C CA . THR A 1 88 ? 13.036 -10.116 -5.927 1.00 95.81 88 THR A CA 1
ATOM 694 C C . THR A 1 88 ? 12.131 -9.793 -4.750 1.00 95.81 88 THR A C 1
ATOM 696 O O . THR A 1 88 ? 11.268 -10.598 -4.412 1.00 95.81 88 THR A O 1
ATOM 699 N N . LYS A 1 89 ? 12.300 -8.620 -4.141 1.00 95.88 89 LYS A N 1
ATOM 700 C CA . LYS A 1 89 ? 11.394 -8.073 -3.130 1.00 95.88 89 LYS A CA 1
ATOM 701 C C . LYS A 1 89 ? 10.551 -6.945 -3.703 1.00 95.88 89 LYS A C 1
ATOM 703 O O . LYS A 1 89 ? 11.019 -6.176 -4.542 1.00 95.88 89 LYS A O 1
ATOM 708 N N . VAL A 1 90 ? 9.317 -6.838 -3.225 1.00 97.00 90 VAL A N 1
ATOM 709 C CA . VAL A 1 90 ? 8.329 -5.852 -3.668 1.00 97.00 90 VAL A CA 1
ATOM 710 C C . VAL A 1 90 ? 7.792 -5.109 -2.451 1.00 97.00 90 VAL A C 1
ATOM 712 O O . VAL A 1 90 ? 7.320 -5.719 -1.492 1.00 97.00 90 VAL A O 1
ATOM 715 N N . LYS A 1 91 ? 7.850 -3.780 -2.497 1.00 95.81 91 LYS A N 1
ATOM 716 C CA . LYS A 1 91 ? 7.241 -2.890 -1.511 1.00 95.81 91 LYS A CA 1
ATOM 717 C C . LYS A 1 91 ? 6.014 -2.230 -2.118 1.00 95.81 91 LYS A C 1
ATOM 719 O O . LYS A 1 91 ? 6.088 -1.666 -3.210 1.00 95.81 91 LYS A O 1
ATOM 724 N N . TYR A 1 92 ? 4.917 -2.259 -1.373 1.00 96.69 92 TYR A N 1
ATOM 725 C CA . TYR A 1 92 ? 3.665 -1.612 -1.746 1.00 96.69 92 TYR A CA 1
ATOM 726 C C . TYR A 1 92 ? 3.423 -0.358 -0.914 1.00 96.69 92 TYR A C 1
ATOM 728 O O . TYR A 1 92 ? 3.919 -0.227 0.207 1.00 96.69 92 TYR A O 1
ATOM 736 N N . THR A 1 93 ? 2.633 0.553 -1.467 1.00 96.31 93 THR A N 1
ATOM 737 C CA . THR A 1 93 ? 2.147 1.749 -0.783 1.00 96.31 93 THR A CA 1
ATOM 738 C C . THR A 1 93 ? 0.745 2.091 -1.307 1.00 96.31 93 THR A C 1
ATOM 740 O O . THR A 1 93 ? 0.423 1.734 -2.446 1.00 96.31 93 THR A O 1
ATOM 743 N N . PRO A 1 94 ? -0.129 2.742 -0.520 1.00 96.69 94 PRO A N 1
ATOM 744 C CA . PRO A 1 94 ? -1.410 3.207 -1.037 1.00 96.69 94 PRO A CA 1
ATOM 745 C C . PRO A 1 94 ? -1.236 4.387 -2.006 1.00 96.69 94 PRO A C 1
ATOM 747 O O . PRO A 1 94 ? -0.384 5.253 -1.813 1.00 96.69 94 PRO A O 1
ATOM 750 N N . SER A 1 95 ? -2.108 4.478 -3.010 1.00 96.81 95 SER A N 1
ATOM 751 C CA . SER A 1 95 ? -2.144 5.565 -3.998 1.00 96.81 95 SER A CA 1
ATOM 752 C C . SER A 1 95 ? -2.349 6.948 -3.371 1.00 96.81 95 SER A C 1
ATOM 754 O O . SER A 1 95 ? -1.878 7.946 -3.913 1.00 96.81 95 SER A O 1
ATOM 756 N N . THR A 1 96 ? -2.986 7.004 -2.198 1.00 96.19 96 THR A N 1
ATOM 757 C CA . THR A 1 96 ? -3.172 8.219 -1.387 1.00 96.19 96 THR A CA 1
ATOM 758 C C . THR A 1 96 ? -1.849 8.888 -1.025 1.00 96.19 96 THR A C 1
ATOM 760 O O . THR A 1 96 ? -1.796 10.114 -0.949 1.00 96.19 96 THR A O 1
ATOM 763 N N . LYS A 1 97 ? -0.763 8.115 -0.868 1.00 96.00 97 LYS A N 1
ATOM 764 C CA . LYS A 1 97 ? 0.580 8.659 -0.651 1.00 96.00 97 LYS A CA 1
ATOM 765 C C . LYS A 1 97 ? 0.971 9.594 -1.795 1.00 96.00 97 LYS A C 1
ATOM 767 O O . LYS A 1 97 ? 1.316 10.745 -1.544 1.00 96.00 97 LYS A O 1
ATOM 772 N N . PHE A 1 98 ? 0.891 9.109 -3.034 1.00 97.00 98 PHE A N 1
ATOM 773 C CA . PHE A 1 98 ? 1.291 9.882 -4.211 1.00 97.00 98 PHE A CA 1
ATOM 774 C C . PHE A 1 98 ? 0.348 11.050 -4.474 1.00 97.00 98 PHE A C 1
ATOM 776 O O . PHE A 1 98 ? 0.811 12.143 -4.771 1.00 97.00 98 PHE A O 1
ATOM 783 N N . TYR A 1 99 ? -0.953 10.853 -4.256 1.00 95.75 99 TYR A N 1
ATOM 784 C CA . TYR A 1 99 ? -1.932 11.935 -4.306 1.00 95.75 99 TYR A CA 1
ATOM 785 C C . TYR A 1 99 ? -1.566 13.102 -3.370 1.00 95.75 99 TYR A C 1
ATOM 787 O O . TYR A 1 99 ? -1.558 14.263 -3.780 1.00 95.75 99 TYR A O 1
ATOM 795 N N . LEU A 1 100 ? -1.199 12.806 -2.118 1.00 95.56 100 LEU A N 1
ATOM 796 C CA . LEU A 1 100 ? -0.799 13.825 -1.143 1.00 95.56 100 LEU A CA 1
ATOM 797 C C . LEU A 1 100 ? 0.573 14.445 -1.448 1.00 95.56 100 LEU A C 1
ATOM 799 O O . LEU A 1 100 ? 0.776 15.629 -1.175 1.00 95.56 100 LEU A O 1
ATOM 803 N N . GLU A 1 101 ? 1.525 13.671 -1.975 1.00 95.88 101 GLU A N 1
ATOM 804 C CA . GLU A 1 101 ? 2.825 14.189 -2.433 1.00 95.88 101 GLU A CA 1
ATOM 805 C C . GLU A 1 101 ? 2.662 15.188 -3.584 1.00 95.88 101 GLU A C 1
ATOM 807 O O . GLU A 1 101 ? 3.293 16.249 -3.582 1.00 95.88 101 GLU A O 1
ATOM 812 N N . ASP A 1 102 ? 1.772 14.881 -4.520 1.00 94.19 102 ASP A N 1
ATOM 813 C CA . ASP A 1 102 ? 1.446 15.730 -5.657 1.00 94.19 102 ASP A CA 1
ATOM 814 C C . ASP A 1 102 ? 0.717 17.008 -5.231 1.00 94.19 102 ASP A C 1
ATOM 816 O O . ASP A 1 102 ? 1.122 18.096 -5.644 1.00 94.19 102 ASP A O 1
ATOM 820 N N . ILE A 1 103 ? -0.258 16.927 -4.313 1.00 93.19 103 ILE A N 1
ATOM 821 C CA . ILE A 1 103 ? -0.884 18.122 -3.712 1.00 93.19 103 ILE A CA 1
ATOM 822 C C . ILE A 1 103 ? 0.176 19.030 -3.078 1.00 93.19 103 ILE A C 1
ATOM 824 O O . ILE A 1 103 ? 0.200 20.232 -3.337 1.00 93.19 103 ILE A O 1
ATOM 828 N N . LYS A 1 104 ? 1.084 18.465 -2.270 1.00 95.56 104 LYS A N 1
ATOM 829 C CA . LYS A 1 104 ? 2.173 19.231 -1.632 1.00 95.56 104 LYS A CA 1
ATOM 830 C C . LYS A 1 104 ? 3.128 19.858 -2.647 1.00 95.56 104 LYS A C 1
ATOM 832 O O . LYS A 1 104 ? 3.744 20.876 -2.348 1.00 95.56 104 LYS A O 1
ATOM 837 N N . SER A 1 105 ? 3.243 19.256 -3.827 1.00 91.62 105 SER A N 1
ATOM 838 C CA . SER A 1 105 ? 4.080 19.728 -4.932 1.00 91.62 105 SER A CA 1
ATOM 839 C C . SER A 1 105 ? 3.329 20.651 -5.900 1.00 91.62 105 SER A C 1
ATOM 841 O O . SER A 1 105 ? 3.852 20.954 -6.970 1.00 91.62 105 SER A O 1
ATOM 843 N N . ASN A 1 106 ? 2.123 21.114 -5.538 1.00 89.69 106 ASN A N 1
ATOM 844 C CA . ASN A 1 106 ? 1.236 21.923 -6.383 1.00 89.69 106 ASN A CA 1
ATOM 845 C C . ASN A 1 106 ? 0.894 21.261 -7.730 1.00 89.69 106 ASN A C 1
ATOM 847 O O . ASN A 1 106 ? 0.745 21.935 -8.748 1.00 89.69 106 ASN A O 1
ATOM 851 N N . ARG A 1 107 ? 0.766 19.934 -7.728 1.00 85.75 107 ARG A N 1
ATOM 852 C CA . ARG A 1 107 ? 0.451 19.096 -8.887 1.00 85.75 107 ARG A CA 1
ATOM 853 C C . ARG A 1 107 ? -0.824 18.289 -8.635 1.00 85.75 107 ARG A C 1
ATOM 855 O O . ARG A 1 107 ? -0.818 17.067 -8.685 1.00 85.75 107 ARG A O 1
ATOM 862 N N . SER A 1 108 ? -1.915 18.960 -8.281 1.00 86.81 108 SER A N 1
ATOM 863 C CA . SER A 1 108 ? -3.179 18.283 -7.966 1.00 86.81 108 SER A CA 1
ATOM 864 C C . SER A 1 108 ? -3.608 17.338 -9.087 1.00 86.81 108 SER A C 1
ATOM 866 O O . SER A 1 108 ? -3.528 17.679 -10.266 1.00 86.81 108 SER A O 1
ATOM 868 N N . TRP A 1 109 ? -4.085 16.151 -8.719 1.00 87.44 109 TRP A N 1
ATOM 869 C CA . TRP A 1 109 ? -4.626 15.229 -9.708 1.00 87.44 109 TRP A CA 1
ATOM 870 C C . TRP A 1 109 ? -5.883 15.817 -10.338 1.00 87.44 109 TRP A C 1
ATOM 872 O O . TRP A 1 109 ? -6.673 16.474 -9.663 1.00 87.44 109 TRP A O 1
ATOM 882 N N . VAL A 1 110 ? -6.073 15.541 -11.628 1.00 81.88 110 VAL A N 1
ATOM 883 C CA . VAL A 1 110 ? -7.254 15.989 -12.369 1.00 81.88 110 VAL A CA 1
ATOM 884 C C . VAL A 1 110 ? -8.514 15.327 -11.804 1.00 81.88 110 VAL A C 1
ATOM 886 O O . VAL A 1 110 ? -9.551 15.964 -11.655 1.00 81.88 110 VAL A O 1
ATOM 889 N N . THR A 1 111 ? -8.394 14.057 -11.412 1.00 79.69 111 THR A N 1
ATOM 890 C CA . THR A 1 111 ? -9.433 13.292 -10.723 1.00 79.69 111 THR A CA 1
ATOM 891 C C . THR A 1 111 ? -8.901 12.675 -9.440 1.00 79.69 111 THR A C 1
ATOM 893 O O . THR A 1 111 ? -7.714 12.370 -9.321 1.00 79.69 111 THR A O 1
ATOM 896 N N . ASN A 1 112 ? -9.800 12.434 -8.488 1.00 81.06 112 ASN A N 1
ATOM 897 C CA . ASN A 1 112 ? -9.480 11.749 -7.241 1.00 81.06 112 ASN A CA 1
ATOM 898 C C . ASN A 1 112 ? -10.010 10.314 -7.275 1.00 81.06 112 ASN A C 1
ATOM 900 O O . ASN A 1 112 ? -11.072 10.046 -7.837 1.00 81.06 112 ASN A O 1
ATOM 904 N N . LEU A 1 113 ? -9.304 9.396 -6.617 1.00 92.06 113 LEU A N 1
ATOM 905 C CA . LEU A 1 113 ? -9.800 8.037 -6.417 1.00 92.06 113 LEU A CA 1
ATOM 906 C C . LEU A 1 113 ? -10.726 7.983 -5.192 1.00 92.06 113 LEU A C 1
ATOM 908 O O . LEU A 1 113 ? -10.340 8.477 -4.131 1.00 92.06 113 LEU A O 1
ATOM 912 N N . PRO A 1 114 ? -11.911 7.346 -5.286 1.00 93.38 114 PRO A N 1
ATOM 913 C CA . PRO A 1 114 ? -12.836 7.234 -4.157 1.00 93.38 114 PRO A CA 1
ATOM 914 C C . PRO A 1 114 ? -12.378 6.224 -3.091 1.00 93.38 114 PRO A C 1
ATOM 916 O O . PRO A 1 114 ? -12.980 6.138 -2.023 1.00 93.38 114 PRO A O 1
ATOM 919 N N . PHE A 1 115 ? -11.323 5.450 -3.364 1.00 93.50 115 PHE A N 1
ATOM 920 C CA . PHE A 1 115 ? -10.724 4.500 -2.431 1.00 93.50 115 PHE A CA 1
ATOM 921 C C . PHE A 1 115 ? -9.206 4.372 -2.656 1.00 93.50 115 PHE A C 1
ATOM 923 O O . PHE A 1 115 ? -8.727 4.581 -3.775 1.00 93.50 115 PHE A O 1
ATOM 930 N N . PRO A 1 116 ? -8.430 3.986 -1.625 1.00 95.12 116 PRO A N 1
ATOM 931 C CA . PRO A 1 116 ? -7.005 3.712 -1.775 1.00 95.12 116 PRO A CA 1
ATOM 932 C C . PRO A 1 116 ? -6.750 2.486 -2.658 1.00 95.12 116 PRO A C 1
ATOM 934 O O . PRO A 1 116 ? -7.254 1.393 -2.394 1.00 95.12 116 PRO A O 1
ATOM 937 N N . VAL A 1 117 ? -5.899 2.648 -3.669 1.00 96.81 117 VAL A N 1
ATOM 938 C CA . VAL A 1 117 ? -5.398 1.550 -4.507 1.00 96.81 117 VAL A CA 1
ATOM 939 C C . VAL A 1 117 ? -3.995 1.201 -4.041 1.00 96.81 117 VAL A C 1
ATOM 941 O O . VAL A 1 117 ? -3.169 2.083 -3.837 1.00 96.81 117 VAL A O 1
ATOM 944 N N . GLN A 1 118 ? -3.713 -0.080 -3.841 1.00 96.81 118 GLN A N 1
ATOM 945 C CA . GLN A 1 118 ? -2.397 -0.529 -3.389 1.00 96.81 118 GLN A CA 1
ATOM 946 C C . GLN A 1 118 ? -1.515 -0.779 -4.595 1.00 96.81 118 GLN A C 1
ATOM 948 O O . GLN A 1 118 ? -1.843 -1.605 -5.443 1.00 96.81 118 GLN A O 1
ATOM 953 N N . VAL A 1 119 ? -0.423 -0.028 -4.674 1.00 97.69 119 VAL A N 1
ATOM 954 C CA . VAL A 1 119 ? 0.454 0.015 -5.841 1.00 97.69 119 VAL A CA 1
ATOM 955 C C . VAL A 1 119 ? 1.870 -0.382 -5.455 1.00 97.69 119 VAL A C 1
ATOM 957 O O . VAL A 1 119 ? 2.278 -0.234 -4.301 1.00 97.69 119 VAL A O 1
ATOM 960 N N . VAL A 1 120 ? 2.624 -0.902 -6.420 1.00 98.06 120 VAL A N 1
ATOM 961 C CA . VAL A 1 120 ? 4.039 -1.226 -6.227 1.00 98.06 120 VAL A CA 1
ATOM 962 C C . VAL A 1 120 ? 4.825 0.076 -6.173 1.00 98.06 120 VAL A C 1
ATOM 964 O O . VAL A 1 120 ? 4.901 0.779 -7.171 1.00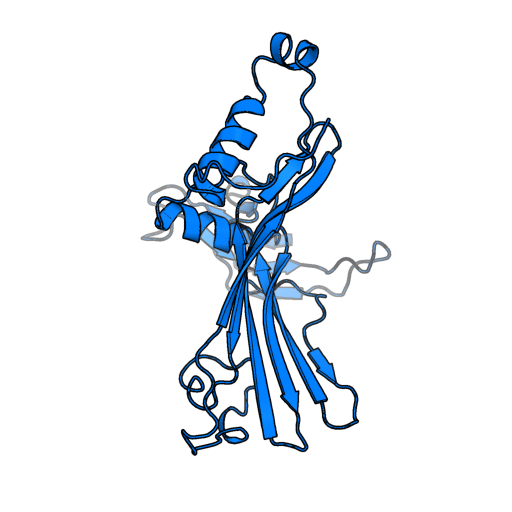 98.06 120 VAL A O 1
ATOM 967 N N . GLU A 1 121 ? 5.412 0.399 -5.025 1.00 96.31 121 GLU A N 1
ATOM 968 C CA . GLU A 1 121 ? 6.285 1.566 -4.858 1.00 96.31 121 GLU A CA 1
ATOM 969 C C . GLU A 1 121 ? 7.715 1.248 -5.289 1.00 96.31 121 GLU A C 1
ATOM 971 O O . GLU A 1 121 ? 8.384 2.080 -5.894 1.00 96.31 121 GLU A O 1
ATOM 976 N N . LYS A 1 122 ? 8.211 0.057 -4.939 1.00 95.12 122 LYS A N 1
ATOM 977 C CA . LYS A 1 122 ? 9.616 -0.307 -5.133 1.00 95.12 122 LYS A CA 1
ATOM 978 C C . LYS A 1 122 ? 9.761 -1.796 -5.388 1.00 95.12 122 LYS A C 1
ATOM 980 O O . LYS A 1 122 ? 9.191 -2.605 -4.657 1.00 95.12 122 LYS A O 1
ATOM 985 N N . THR A 1 123 ? 10.587 -2.153 -6.360 1.00 95.81 123 THR A N 1
ATOM 986 C CA . THR A 1 123 ? 11.080 -3.518 -6.552 1.00 95.81 123 THR A CA 1
ATOM 987 C C . THR A 1 123 ? 12.591 -3.540 -6.393 1.00 95.81 123 THR A C 1
ATOM 989 O O . THR A 1 123 ? 13.290 -2.726 -6.994 1.00 95.81 123 THR A O 1
ATOM 992 N N . GLU A 1 124 ? 13.101 -4.477 -5.602 1.00 92.50 124 GLU A N 1
ATOM 993 C CA . GLU A 1 124 ? 14.533 -4.749 -5.487 1.00 92.50 124 GLU A CA 1
ATOM 994 C C . GLU A 1 124 ? 14.803 -6.169 -5.968 1.00 92.50 124 GLU A C 1
ATOM 996 O O . GLU A 1 124 ? 14.292 -7.126 -5.390 1.00 92.50 124 GLU A O 1
ATOM 1001 N N . LYS A 1 125 ? 15.596 -6.312 -7.029 1.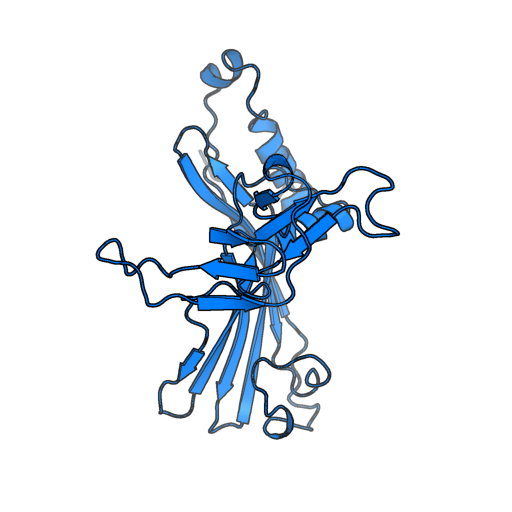00 91.88 125 LYS A N 1
ATOM 1002 C CA . LYS A 1 125 ? 16.034 -7.608 -7.543 1.00 91.88 125 LYS A CA 1
ATOM 1003 C C . LYS A 1 125 ? 17.512 -7.793 -7.251 1.00 91.88 125 LYS A C 1
ATOM 1005 O O . LYS A 1 125 ? 18.338 -6.993 -7.681 1.00 91.88 125 LYS A O 1
ATOM 1010 N N . ILE A 1 126 ? 17.829 -8.872 -6.554 1.00 88.44 126 ILE A N 1
ATOM 1011 C CA . ILE A 1 126 ? 19.186 -9.310 -6.262 1.00 88.44 126 ILE A CA 1
ATOM 1012 C C . ILE A 1 126 ? 19.520 -10.509 -7.141 1.00 88.44 126 ILE A C 1
ATOM 1014 O O . ILE A 1 126 ? 18.755 -11.477 -7.220 1.00 88.44 126 ILE A O 1
ATOM 1018 N N . ASP A 1 127 ? 20.684 -10.441 -7.775 1.00 88.56 127 ASP A N 1
ATOM 1019 C CA . ASP A 1 127 ? 21.383 -11.589 -8.335 1.00 88.56 127 ASP A CA 1
ATOM 1020 C C . ASP A 1 127 ? 22.497 -11.997 -7.363 1.00 88.56 127 ASP A C 1
ATOM 1022 O O . ASP A 1 127 ? 23.479 -11.285 -7.141 1.00 88.56 127 ASP A O 1
ATOM 1026 N N . HIS A 1 128 ? 22.327 -13.163 -6.748 1.00 85.62 128 HIS A N 1
ATOM 1027 C CA . HIS A 1 128 ? 23.242 -13.721 -5.759 1.00 85.62 128 HIS A CA 1
ATOM 1028 C C . HIS A 1 128 ? 24.520 -14.290 -6.366 1.00 85.62 128 HIS A C 1
ATOM 1030 O O . HIS A 1 128 ? 25.480 -14.482 -5.614 1.00 85.62 128 HIS A O 1
ATOM 1036 N N . ILE A 1 129 ? 24.540 -14.561 -7.673 1.00 87.31 129 ILE A N 1
ATOM 1037 C CA . ILE A 1 129 ? 25.708 -15.068 -8.397 1.00 87.31 129 ILE A CA 1
ATOM 1038 C C . ILE A 1 129 ? 26.626 -13.893 -8.724 1.00 87.31 129 ILE A C 1
ATOM 1040 O O . ILE A 1 129 ? 27.789 -13.890 -8.326 1.00 87.31 129 ILE A O 1
ATOM 1044 N N . SER A 1 130 ? 26.089 -12.868 -9.391 1.00 83.31 130 SER A N 1
ATOM 1045 C CA . SER A 1 130 ? 26.859 -11.679 -9.784 1.00 83.31 130 SER A CA 1
ATOM 1046 C C . SER A 1 130 ? 27.008 -10.644 -8.660 1.00 83.31 130 SER A C 1
ATOM 1048 O O . SER A 1 130 ? 27.796 -9.709 -8.792 1.00 83.31 130 SER A O 1
ATOM 1050 N N . LYS A 1 131 ? 26.282 -10.813 -7.542 1.00 80.38 131 LYS A N 1
ATOM 1051 C CA . LYS A 1 131 ? 26.197 -9.855 -6.421 1.00 80.38 131 LYS A CA 1
ATOM 1052 C C . LYS A 1 131 ? 25.739 -8.469 -6.870 1.00 80.38 131 LYS A C 1
ATOM 1054 O O . LYS A 1 131 ? 26.179 -7.454 -6.332 1.00 80.38 131 LYS A O 1
ATOM 1059 N N . THR A 1 132 ? 24.835 -8.433 -7.844 1.00 79.56 132 THR A N 1
ATOM 1060 C CA . THR A 1 132 ? 24.253 -7.196 -8.366 1.00 79.56 132 THR A CA 1
ATOM 1061 C C . THR A 1 132 ? 22.860 -6.948 -7.796 1.00 79.56 132 THR A C 1
ATOM 1063 O O . THR A 1 132 ? 22.150 -7.881 -7.407 1.00 79.56 132 THR A O 1
ATOM 1066 N N . LYS A 1 133 ? 22.482 -5.668 -7.707 1.00 81.56 133 LYS A N 1
ATOM 1067 C CA . LYS A 1 133 ? 21.157 -5.232 -7.265 1.00 81.56 133 LYS A CA 1
ATOM 1068 C C . LYS A 1 133 ? 20.583 -4.242 -8.271 1.00 81.56 133 LYS A C 1
ATOM 1070 O O . LYS A 1 133 ? 21.192 -3.205 -8.519 1.00 81.56 133 LYS A O 1
ATOM 1075 N N . LEU A 1 134 ? 19.391 -4.539 -8.773 1.00 87.44 134 LEU A N 1
ATOM 1076 C CA . LEU A 1 134 ? 18.575 -3.620 -9.559 1.00 87.44 134 LEU A CA 1
ATOM 1077 C C . LEU A 1 134 ? 17.436 -3.096 -8.684 1.00 87.44 134 LEU A C 1
ATOM 1079 O O . LEU A 1 134 ? 16.726 -3.881 -8.049 1.00 87.44 134 LEU A O 1
ATOM 1083 N N . VAL A 1 135 ? 17.268 -1.776 -8.645 1.00 89.00 135 VAL A N 1
ATOM 1084 C CA . VAL A 1 135 ? 16.185 -1.112 -7.918 1.00 89.00 135 VAL A CA 1
ATOM 1085 C C . VAL A 1 135 ? 15.341 -0.313 -8.900 1.00 89.00 135 VAL A C 1
ATOM 1087 O O . VAL A 1 135 ? 15.868 0.563 -9.579 1.00 89.00 135 VAL A O 1
ATOM 1090 N N . SER A 1 136 ? 14.037 -0.571 -8.904 1.00 93.19 136 SER A N 1
ATOM 1091 C CA . SER A 1 136 ? 13.053 0.242 -9.625 1.00 93.19 136 SER A CA 1
ATOM 1092 C C . SER A 1 136 ? 12.085 0.851 -8.622 1.00 93.19 136 SER A C 1
ATOM 1094 O O . SER A 1 136 ? 11.558 0.143 -7.760 1.00 93.19 136 SER A O 1
ATOM 1096 N N . VAL A 1 137 ? 11.875 2.163 -8.701 1.00 94.75 137 VAL A N 1
ATOM 1097 C CA . VAL A 1 137 ? 10.929 2.913 -7.862 1.00 94.75 137 VAL A CA 1
ATOM 1098 C C . VAL A 1 137 ? 9.872 3.543 -8.754 1.00 94.75 137 VAL A C 1
ATOM 1100 O O . VAL A 1 137 ? 10.209 4.141 -9.770 1.00 94.75 137 VAL A O 1
ATOM 1103 N N . TYR A 1 138 ? 8.610 3.453 -8.355 1.00 97.19 138 TYR A N 1
ATOM 1104 C CA . TYR A 1 138 ? 7.473 3.946 -9.120 1.00 97.19 138 TYR A CA 1
ATOM 1105 C C . TYR A 1 138 ? 6.758 5.062 -8.364 1.00 97.19 138 TYR A C 1
ATOM 1107 O O . TYR A 1 138 ? 6.545 4.970 -7.150 1.00 97.19 138 TYR A O 1
ATOM 1115 N N . LYS A 1 139 ? 6.344 6.095 -9.095 1.00 96.75 139 LYS A N 1
ATOM 1116 C CA . LYS A 1 139 ? 5.394 7.110 -8.636 1.00 96.75 139 LYS A CA 1
ATOM 1117 C C . LYS A 1 139 ? 4.212 7.157 -9.588 1.00 96.75 139 LYS A C 1
ATOM 1119 O O . LYS A 1 139 ? 4.386 7.065 -10.799 1.00 96.75 139 LYS A O 1
ATOM 1124 N N . TYR A 1 140 ? 3.018 7.285 -9.027 1.00 96.81 140 TYR A N 1
ATOM 1125 C CA . TYR A 1 140 ? 1.764 7.216 -9.769 1.00 96.81 140 TYR A CA 1
ATOM 1126 C C . TYR A 1 140 ? 1.050 8.552 -9.678 1.00 96.81 140 TYR A C 1
ATOM 1128 O O . TYR A 1 140 ? 1.009 9.152 -8.606 1.00 96.81 140 TYR A O 1
ATOM 1136 N N . HIS A 1 141 ? 0.460 8.983 -10.785 1.00 93.00 141 HIS A N 1
ATOM 1137 C CA . HIS A 1 141 ? -0.196 10.278 -10.896 1.00 93.00 141 HIS A CA 1
ATOM 1138 C C . HIS A 1 141 ? -1.540 10.126 -11.611 1.00 93.00 141 HIS A C 1
ATOM 1140 O O . HIS A 1 141 ? -1.709 9.251 -12.463 1.00 93.00 141 HIS A O 1
ATOM 1146 N N . HIS A 1 142 ? -2.486 11.002 -11.277 1.00 89.88 142 HIS A N 1
ATOM 1147 C CA . HIS A 1 142 ? -3.794 11.101 -11.930 1.00 89.88 142 HIS A CA 1
ATOM 1148 C C . HIS A 1 142 ? -4.561 9.769 -12.008 1.00 89.88 142 HIS A C 1
ATOM 1150 O O . HIS A 1 142 ? -4.856 9.246 -13.082 1.00 89.88 142 HIS A O 1
ATOM 1156 N N . GLY A 1 143 ? -4.853 9.181 -10.849 1.00 91.94 143 GLY A N 1
ATOM 1157 C CA . GLY A 1 143 ? -5.720 8.009 -10.766 1.00 91.94 143 GLY A CA 1
ATOM 1158 C C . GLY A 1 143 ? -7.163 8.341 -11.153 1.00 91.94 143 GLY A C 1
ATOM 1159 O O . GLY A 1 143 ? -7.733 9.304 -10.634 1.00 91.94 143 GLY A O 1
ATOM 1160 N N . TYR A 1 144 ? -7.766 7.511 -12.007 1.00 90.94 144 TYR A N 1
ATOM 1161 C CA . TYR A 1 144 ? -9.152 7.667 -12.452 1.00 90.94 144 TYR A CA 1
ATOM 1162 C C . TYR A 1 144 ? -10.003 6.436 -12.137 1.00 90.94 144 TYR A C 1
ATOM 1164 O O . TYR A 1 144 ? -9.605 5.285 -12.345 1.00 90.94 144 TYR A O 1
ATOM 1172 N N . TYR A 1 145 ? -11.208 6.701 -11.644 1.00 90.88 145 TYR A N 1
ATOM 1173 C CA . TYR A 1 145 ? -12.250 5.713 -11.423 1.00 90.88 145 TYR A CA 1
ATOM 1174 C C . TYR A 1 145 ? -13.529 6.205 -12.097 1.00 90.88 145 TYR A C 1
ATOM 1176 O O . TYR A 1 145 ? -14.031 7.278 -11.758 1.00 90.88 145 TYR A O 1
ATOM 1184 N N . SER A 1 146 ? -14.059 5.413 -13.027 1.00 87.88 146 SER A N 1
ATOM 1185 C CA . SER A 1 146 ? -15.342 5.686 -13.665 1.00 87.88 146 SER A CA 1
ATOM 1186 C C . SER A 1 146 ? -16.467 5.338 -12.694 1.00 87.88 146 SER A C 1
ATOM 1188 O O . SER A 1 146 ? -16.690 4.172 -12.359 1.00 87.88 146 SER A O 1
ATOM 1190 N N . GLY A 1 147 ? -17.175 6.362 -12.213 1.00 85.00 147 GLY A N 1
ATOM 1191 C CA . GLY A 1 147 ? -18.311 6.189 -11.308 1.00 85.00 147 GLY A CA 1
ATOM 1192 C C . GLY A 1 147 ? -19.508 5.499 -11.969 1.00 85.00 147 GLY A C 1
ATOM 1193 O O . GLY A 1 147 ? -20.183 4.702 -11.314 1.00 85.00 147 GLY A O 1
ATOM 1194 N N . SER A 1 148 ? -19.742 5.776 -13.256 1.00 84.38 148 SER A N 1
ATOM 1195 C CA . SER A 1 148 ? -20.833 5.200 -14.051 1.00 84.38 148 SER A CA 1
ATOM 1196 C C . SER A 1 148 ? -20.621 3.708 -14.307 1.00 84.38 148 SER A C 1
ATOM 1198 O O . SER A 1 148 ? -21.525 2.912 -14.055 1.00 84.38 148 SER A O 1
ATOM 1200 N N . GLU A 1 149 ? -19.413 3.316 -14.718 1.00 85.62 149 GLU A N 1
ATOM 1201 C CA . GLU A 1 149 ? -19.065 1.913 -14.997 1.00 85.62 149 GLU A CA 1
ATOM 1202 C C . GLU A 1 149 ? -18.597 1.146 -13.752 1.00 85.62 149 GLU A C 1
ATOM 1204 O O . GLU A 1 149 ? -18.480 -0.077 -13.776 1.00 85.62 149 GLU A O 1
ATOM 1209 N N . ARG A 1 150 ? -18.372 1.853 -12.638 1.00 88.88 150 ARG A N 1
ATOM 1210 C CA . ARG A 1 150 ? -17.804 1.317 -11.392 1.00 88.88 150 ARG A CA 1
ATOM 1211 C C . ARG A 1 150 ? -16.465 0.612 -11.610 1.00 88.88 150 ARG A C 1
ATOM 1213 O O . ARG A 1 150 ? -16.199 -0.443 -11.031 1.00 88.88 150 ARG A O 1
ATOM 1220 N N . GLU A 1 151 ? -15.616 1.220 -12.431 1.00 92.25 151 GLU A N 1
ATOM 1221 C CA . GLU A 1 151 ? -14.351 0.635 -12.864 1.00 92.25 151 GLU A CA 1
ATOM 1222 C C . GLU A 1 151 ? -13.163 1.547 -12.550 1.00 92.25 151 GLU A C 1
ATOM 1224 O O . GLU A 1 151 ? -13.166 2.745 -12.837 1.00 92.25 151 GLU A O 1
ATOM 1229 N N . PHE A 1 152 ? -12.106 0.961 -11.986 1.00 93.88 152 PHE A N 1
ATOM 1230 C CA . PHE A 1 152 ? -10.813 1.625 -11.880 1.00 93.88 152 PHE A CA 1
ATOM 1231 C C . PHE A 1 152 ? -10.079 1.541 -13.221 1.00 93.88 152 PHE A C 1
ATOM 1233 O O . PHE A 1 152 ? -9.690 0.456 -13.643 1.00 93.88 152 PHE A O 1
ATOM 1240 N N . ARG A 1 153 ? -9.860 2.692 -13.864 1.00 91.44 153 ARG A N 1
ATOM 1241 C CA . ARG A 1 153 ? -9.268 2.779 -15.209 1.00 91.44 153 ARG A CA 1
ATOM 1242 C C . ARG A 1 153 ? -7.741 2.867 -15.208 1.00 91.44 153 ARG A C 1
ATOM 1244 O O . ARG A 1 153 ? -7.123 2.720 -16.256 1.00 91.44 153 ARG A O 1
ATOM 1251 N N . GLY A 1 154 ? -7.124 3.113 -14.052 1.00 93.25 154 GLY A N 1
ATOM 1252 C CA . GLY A 1 154 ? -5.671 3.209 -13.916 1.00 93.25 154 GLY A CA 1
ATOM 1253 C C . GLY A 1 154 ? -5.178 4.600 -13.525 1.00 93.25 154 GLY A C 1
ATOM 1254 O O . GLY A 1 154 ? -5.904 5.396 -12.927 1.00 93.25 154 GLY A O 1
ATOM 1255 N N . PHE A 1 155 ? -3.909 4.859 -13.842 1.00 93.62 155 PHE A N 1
ATOM 1256 C CA . PHE A 1 155 ? -3.195 6.107 -13.568 1.00 93.62 155 PHE A CA 1
ATOM 1257 C C . PHE A 1 155 ? -2.762 6.750 -14.880 1.00 93.62 155 PHE A C 1
ATOM 1259 O O . PHE A 1 155 ? -2.165 6.077 -15.719 1.00 93.62 155 PHE A O 1
ATOM 1266 N N . GLY A 1 156 ? -3.056 8.038 -15.056 1.00 88.44 156 GLY A N 1
ATOM 1267 C CA . GLY A 1 156 ? -2.751 8.763 -16.292 1.00 88.44 156 GLY A CA 1
ATOM 1268 C C . GLY A 1 156 ? -1.253 8.927 -16.541 1.00 88.44 156 GLY A C 1
ATOM 1269 O O . GLY A 1 156 ? -0.835 9.075 -17.687 1.00 88.44 156 GLY A O 1
ATOM 1270 N N . GLN A 1 157 ? -0.432 8.849 -15.489 1.00 90.44 157 GLN A N 1
ATOM 1271 C CA . GLN A 1 157 ? 1.021 8.844 -15.612 1.00 90.44 157 GLN A CA 1
ATOM 1272 C C . GLN A 1 157 ? 1.688 7.984 -14.536 1.00 90.44 157 GLN A C 1
ATOM 1274 O O . GLN A 1 157 ? 1.276 7.972 -13.373 1.00 90.44 157 GLN A O 1
ATOM 1279 N N . VAL A 1 158 ? 2.775 7.318 -14.928 1.00 95.56 158 VAL A N 1
ATOM 1280 C CA . VAL A 1 158 ? 3.682 6.594 -14.036 1.00 95.56 158 VAL A CA 1
ATOM 1281 C C . VAL A 1 158 ? 5.120 7.035 -14.307 1.00 95.56 158 VAL A C 1
ATOM 1283 O O . VAL A 1 158 ? 5.612 6.929 -15.432 1.00 95.56 158 VAL A O 1
ATOM 1286 N N . ASP A 1 159 ? 5.793 7.512 -13.263 1.00 94.44 159 ASP A N 1
ATOM 1287 C CA . ASP A 1 159 ? 7.224 7.811 -13.265 1.00 94.44 159 ASP A CA 1
ATOM 1288 C C . ASP A 1 159 ? 7.971 6.597 -12.694 1.00 94.44 159 ASP A C 1
ATOM 1290 O O . ASP A 1 159 ? 7.738 6.202 -11.551 1.00 94.44 159 ASP A O 1
ATOM 1294 N N . GLN A 1 160 ? 8.880 6.016 -13.471 1.00 95.31 160 GLN A N 1
ATOM 1295 C CA . GLN A 1 160 ? 9.744 4.910 -13.069 1.00 95.31 160 GLN A CA 1
ATOM 1296 C C . GLN A 1 160 ? 11.190 5.397 -12.973 1.00 95.31 160 GLN A C 1
ATOM 1298 O O . GLN A 1 160 ? 11.751 5.913 -13.937 1.00 95.31 160 GLN A O 1
ATOM 1303 N N . TYR A 1 161 ? 11.791 5.217 -11.802 1.00 91.06 161 TYR A N 1
ATOM 1304 C CA . TYR A 1 161 ? 13.199 5.474 -11.540 1.00 91.06 161 TYR A CA 1
ATOM 1305 C C . TYR A 1 161 ? 13.928 4.141 -11.463 1.00 91.06 161 TYR A C 1
ATOM 1307 O O . TYR A 1 161 ? 13.787 3.418 -10.474 1.00 91.06 161 TYR A O 1
ATOM 1315 N N . ASP A 1 162 ? 14.718 3.835 -12.482 1.00 88.50 162 ASP A N 1
ATOM 1316 C CA . ASP A 1 162 ? 15.573 2.657 -12.502 1.00 88.50 162 ASP A CA 1
ATOM 1317 C C . ASP A 1 162 ? 16.979 3.031 -12.065 1.00 88.50 162 ASP A C 1
ATOM 1319 O O . ASP A 1 162 ? 17.549 4.052 -12.453 1.00 88.50 162 ASP A O 1
ATOM 1323 N N . THR A 1 163 ? 17.530 2.219 -11.179 1.00 76.50 163 THR A N 1
ATOM 1324 C CA . THR A 1 163 ? 18.799 2.487 -10.528 1.00 76.50 163 THR A CA 1
ATOM 1325 C C . THR A 1 163 ? 19.570 1.190 -10.332 1.00 76.50 163 THR A C 1
ATOM 1327 O O . THR A 1 163 ? 19.137 0.292 -9.610 1.00 76.50 163 THR A O 1
ATOM 1330 N N . GLU A 1 164 ? 20.777 1.148 -10.891 1.00 62.59 164 GLU A N 1
ATOM 1331 C CA . GLU A 1 164 ? 21.784 0.105 -10.648 1.00 62.59 164 GLU A CA 1
ATOM 1332 C C . GLU A 1 164 ? 22.857 0.598 -9.658 1.00 62.59 164 GLU A C 1
ATOM 1334 O O . GLU A 1 164 ? 24.044 0.288 -9.766 1.00 62.59 164 GLU A O 1
ATOM 1339 N N . PHE A 1 165 ? 22.478 1.453 -8.699 1.00 51.00 165 PHE A N 1
ATOM 1340 C CA . PHE A 1 165 ? 23.444 2.017 -7.763 1.00 51.00 165 PHE A CA 1
ATOM 1341 C C . PHE A 1 165 ? 23.824 1.043 -6.654 1.00 51.00 165 PHE A C 1
ATOM 1343 O O . PHE A 1 165 ? 23.015 0.669 -5.805 1.00 51.00 165 PHE A O 1
ATOM 1350 N N . PHE A 1 166 ? 25.129 0.813 -6.563 1.00 52.66 166 PHE A N 1
ATOM 1351 C CA . PHE A 1 166 ? 25.786 0.134 -5.454 1.00 52.66 166 PHE A CA 1
ATOM 1352 C C . PHE A 1 166 ? 26.174 1.053 -4.283 1.00 52.66 166 PHE A C 1
ATOM 1354 O O . PHE A 1 166 ? 26.843 0.607 -3.362 1.00 52.66 166 PHE A O 1
ATOM 1361 N N . ASN A 1 167 ? 25.815 2.342 -4.300 1.00 42.16 167 ASN A N 1
ATOM 1362 C CA . ASN A 1 167 ? 26.172 3.294 -3.233 1.00 42.16 167 ASN A CA 1
ATOM 1363 C C . ASN A 1 167 ? 24.956 4.004 -2.601 1.00 42.16 167 ASN A C 1
ATOM 1365 O O . ASN A 1 167 ? 25.114 4.801 -1.685 1.00 42.16 167 ASN A O 1
ATOM 1369 N N . VAL A 1 168 ? 23.729 3.687 -3.038 1.00 44.69 168 VAL A N 1
ATOM 1370 C CA . VAL A 1 168 ? 22.475 4.166 -2.406 1.00 44.69 168 VAL A CA 1
ATOM 1371 C C . VAL A 1 168 ? 22.099 3.296 -1.184 1.00 44.69 168 VAL A C 1
ATOM 1373 O O . VAL A 1 168 ? 21.016 3.404 -0.627 1.00 44.69 168 VAL A O 1
ATOM 1376 N N . PHE A 1 169 ? 23.022 2.462 -0.688 1.00 47.53 169 PHE A N 1
ATOM 1377 C CA . PHE A 1 169 ? 22.859 1.652 0.534 1.00 47.53 169 PHE A CA 1
ATOM 1378 C C . PHE A 1 169 ? 22.877 2.457 1.849 1.00 47.53 169 PHE A C 1
ATOM 1380 O O . PHE A 1 169 ? 22.941 1.860 2.919 1.00 47.53 169 PHE A O 1
ATOM 1387 N N . VAL A 1 170 ? 22.833 3.791 1.790 1.00 42.62 170 VAL A N 1
ATOM 1388 C CA . VAL A 1 170 ? 22.648 4.644 2.979 1.00 42.62 170 VAL A CA 1
ATOM 1389 C C . VAL A 1 170 ? 21.161 4.789 3.334 1.00 42.62 170 VAL A C 1
ATOM 1391 O O . VAL A 1 170 ? 20.843 5.145 4.463 1.00 42.62 170 VAL A O 1
ATOM 1394 N N . ASP A 1 171 ? 20.251 4.453 2.413 1.00 49.16 171 ASP A N 1
ATOM 1395 C CA . ASP A 1 171 ? 18.811 4.454 2.667 1.00 49.16 171 ASP A CA 1
ATOM 1396 C C . ASP A 1 171 ? 18.249 3.029 2.791 1.00 49.16 171 ASP A C 1
ATOM 1398 O O . ASP A 1 171 ? 18.819 2.067 2.269 1.00 49.16 171 ASP A O 1
ATOM 1402 N N . SER A 1 172 ? 17.126 2.894 3.499 1.00 55.34 172 SER A N 1
ATOM 1403 C CA . SER A 1 172 ? 16.495 1.608 3.848 1.00 55.34 172 SER A CA 1
ATOM 1404 C C . SER A 1 172 ? 16.366 0.632 2.652 1.00 55.34 172 SER A C 1
ATOM 1406 O O . SER A 1 172 ? 15.583 0.818 1.715 1.00 55.34 172 SER A O 1
ATOM 1408 N N . SER A 1 173 ? 17.180 -0.427 2.677 1.00 68.12 173 SER A N 1
ATOM 1409 C CA . SER A 1 173 ? 17.137 -1.564 1.746 1.00 68.12 173 SER A CA 1
ATOM 1410 C C . SER A 1 173 ? 15.972 -2.490 2.114 1.00 68.12 173 SER A C 1
ATOM 1412 O O . SER A 1 173 ? 15.694 -2.672 3.298 1.00 68.12 173 SER A O 1
ATOM 1414 N N . LEU A 1 174 ? 15.294 -3.103 1.133 1.00 69.38 174 LEU A N 1
ATOM 1415 C CA . LEU A 1 174 ? 14.285 -4.140 1.428 1.00 69.38 174 LEU A CA 1
ATOM 1416 C C . LEU A 1 174 ? 14.940 -5.446 1.896 1.00 69.38 174 LEU A C 1
ATOM 1418 O O . LEU A 1 174 ? 14.294 -6.317 2.485 1.00 69.38 174 LEU A O 1
ATOM 1422 N N . HIS A 1 175 ? 16.230 -5.602 1.616 1.00 67.06 175 HIS A N 1
ATOM 1423 C CA . HIS A 1 175 ? 17.058 -6.676 2.139 1.00 67.06 175 HIS A CA 1
ATOM 1424 C C . HIS A 1 175 ? 17.844 -6.154 3.344 1.00 67.06 175 HIS A C 1
ATOM 1426 O O . HIS A 1 175 ? 18.618 -5.208 3.198 1.00 67.06 175 HIS A O 1
ATOM 1432 N N . GLU A 1 176 ? 17.636 -6.766 4.512 1.00 63.78 176 GLU A N 1
ATOM 1433 C CA . GLU A 1 176 ? 18.247 -6.361 5.789 1.00 63.78 176 GLU A CA 1
ATOM 1434 C C . GLU A 1 176 ? 19.788 -6.467 5.767 1.00 63.78 176 GLU A C 1
ATOM 1436 O O . GLU A 1 176 ? 20.468 -5.691 6.431 1.00 63.78 176 GLU A O 1
ATOM 1441 N N . ASP A 1 177 ? 20.353 -7.330 4.912 1.00 60.25 177 ASP A N 1
ATOM 1442 C CA . ASP A 1 177 ? 21.800 -7.475 4.700 1.00 60.25 177 ASP A CA 1
ATOM 1443 C C . ASP A 1 177 ? 22.346 -6.541 3.602 1.00 60.25 177 ASP A C 1
ATOM 1445 O O . ASP A 1 177 ? 22.779 -6.966 2.526 1.00 60.25 177 ASP A O 1
ATOM 1449 N N . SER A 1 178 ? 22.372 -5.234 3.868 1.00 54.53 178 SER A N 1
ATOM 1450 C CA . SER A 1 178 ? 22.953 -4.234 2.952 1.00 54.53 178 SER A CA 1
ATOM 1451 C C . SER A 1 178 ? 24.469 -4.399 2.737 1.00 54.53 178 SER A C 1
ATOM 1453 O O . SER A 1 178 ? 24.994 -4.005 1.694 1.00 54.53 178 SER A O 1
ATOM 1455 N N . ASN A 1 179 ? 25.173 -5.033 3.682 1.00 52.56 179 ASN A N 1
ATOM 1456 C CA . ASN A 1 179 ? 26.630 -5.215 3.653 1.00 52.56 179 ASN A CA 1
ATOM 1457 C C . ASN A 1 179 ? 27.129 -6.190 2.569 1.00 52.56 179 ASN A C 1
ATOM 1459 O O . ASN A 1 179 ? 28.314 -6.170 2.236 1.00 52.56 179 ASN A O 1
ATOM 1463 N N . LEU A 1 180 ? 26.259 -7.036 2.005 1.00 53.75 180 LEU A N 1
ATOM 1464 C CA . LEU A 1 180 ? 26.655 -8.093 1.061 1.00 53.75 180 LEU A CA 1
ATOM 1465 C C . LEU A 1 180 ? 26.787 -7.623 -0.396 1.00 53.75 180 LEU A C 1
ATOM 1467 O O . LEU A 1 180 ? 27.318 -8.362 -1.224 1.00 53.75 180 LEU A O 1
ATOM 1471 N N . PHE A 1 181 ? 26.317 -6.416 -0.721 1.00 55.31 181 PHE A N 1
ATOM 1472 C CA . PHE A 1 181 ? 26.092 -5.999 -2.110 1.00 55.31 181 PHE A CA 1
ATOM 1473 C C . PHE A 1 181 ? 26.867 -4.739 -2.508 1.00 55.31 181 PHE A C 1
ATOM 1475 O O . PHE A 1 181 ? 26.474 -4.052 -3.439 1.00 55.31 181 PHE A O 1
ATOM 1482 N N . ILE A 1 182 ? 27.964 -4.400 -1.828 1.00 51.84 182 ILE A N 1
ATOM 1483 C CA . ILE A 1 182 ? 28.730 -3.182 -2.129 1.00 51.84 182 ILE A CA 1
ATOM 1484 C C . ILE A 1 182 ? 29.746 -3.456 -3.250 1.00 51.84 182 ILE A C 1
ATOM 1486 O O . ILE A 1 182 ? 30.862 -3.906 -2.986 1.00 51.84 182 ILE A O 1
ATOM 1490 N N . ASN A 1 183 ? 29.415 -3.111 -4.498 1.00 51.94 183 ASN A N 1
ATOM 1491 C CA . ASN A 1 183 ? 30.440 -2.896 -5.520 1.00 51.94 183 ASN A CA 1
ATOM 1492 C C . ASN A 1 183 ? 31.023 -1.481 -5.347 1.00 51.94 183 ASN A C 1
ATOM 1494 O O . ASN A 1 183 ? 30.354 -0.483 -5.595 1.00 51.94 183 ASN A O 1
ATOM 1498 N N . LYS A 1 184 ? 32.276 -1.385 -4.886 1.00 53.53 184 LYS A N 1
ATOM 1499 C CA . LYS A 1 184 ? 32.959 -0.103 -4.614 1.00 53.53 184 LYS A CA 1
ATOM 1500 C C . LYS A 1 184 ? 33.511 0.582 -5.877 1.00 53.53 184 LYS A C 1
ATOM 1502 O O . LYS A 1 184 ? 34.057 1.683 -5.779 1.00 53.53 184 LYS A O 1
ATOM 1507 N N . HIS A 1 185 ? 33.418 -0.050 -7.051 1.00 54.59 185 HIS A N 1
ATOM 1508 C CA . HIS A 1 185 ? 34.005 0.472 -8.285 1.00 54.59 185 HIS A CA 1
ATOM 1509 C C . HIS A 1 185 ? 33.045 1.392 -9.050 1.00 54.59 185 HIS A C 1
ATOM 1511 O O . HIS A 1 185 ? 32.170 0.939 -9.784 1.00 54.59 185 HIS A O 1
ATOM 1517 N N . LYS A 1 186 ? 33.319 2.704 -8.976 1.00 59.25 186 LYS A N 1
ATOM 1518 C CA . LYS A 1 186 ? 32.598 3.778 -9.693 1.00 59.25 186 LYS A CA 1
ATOM 1519 C C . LYS A 1 186 ? 32.419 3.549 -11.202 1.00 59.25 186 LYS A C 1
ATOM 1521 O O . LYS A 1 186 ? 31.503 4.115 -11.781 1.00 59.25 186 LYS A O 1
ATOM 1526 N N . ALA A 1 187 ? 33.282 2.753 -11.836 1.00 62.12 187 ALA A N 1
ATOM 1527 C CA . ALA A 1 187 ? 33.219 2.459 -13.270 1.00 62.12 187 ALA A CA 1
ATOM 1528 C C . ALA A 1 187 ? 31.962 1.669 -13.686 1.00 62.12 187 ALA A C 1
ATOM 1530 O O . ALA A 1 187 ? 31.588 1.712 -14.851 1.00 62.12 187 ALA A O 1
ATOM 1531 N N . PHE A 1 188 ? 31.307 0.980 -12.745 1.00 62.03 188 PHE A N 1
ATOM 1532 C CA . PHE A 1 188 ? 30.074 0.221 -12.984 1.00 62.03 188 PHE A CA 1
ATOM 1533 C C . PHE A 1 188 ? 28.819 0.961 -12.502 1.00 62.03 188 PHE A C 1
ATOM 1535 O O . PHE A 1 188 ? 27.770 0.352 -12.325 1.00 62.03 188 PHE A O 1
ATOM 1542 N N . HIS A 1 189 ? 28.923 2.264 -12.223 1.00 65.56 189 HIS A N 1
ATOM 1543 C CA . HIS A 1 189 ? 27.785 3.056 -11.771 1.00 65.56 189 HIS A CA 1
ATOM 1544 C C . HIS A 1 189 ? 27.040 3.624 -12.976 1.00 65.56 189 HIS A C 1
ATOM 1546 O O . HIS A 1 189 ? 27.580 4.460 -13.702 1.00 65.56 189 HIS A O 1
ATOM 1552 N N . ILE A 1 190 ? 25.784 3.219 -13.142 1.00 68.00 190 ILE A N 1
ATOM 1553 C CA . ILE A 1 190 ? 24.870 3.829 -14.107 1.00 68.00 190 ILE A CA 1
ATOM 1554 C C . ILE A 1 190 ? 24.078 4.929 -13.383 1.00 68.00 190 ILE A C 1
ATOM 1556 O O . ILE A 1 190 ? 23.592 4.683 -12.274 1.00 68.00 190 ILE A O 1
ATOM 1560 N N . PRO A 1 191 ? 23.971 6.152 -13.942 1.00 73.69 191 PRO A N 1
ATOM 1561 C CA . PRO A 1 191 ? 23.096 7.178 -13.384 1.00 73.69 191 PRO A CA 1
ATOM 1562 C C . PRO A 1 191 ? 21.645 6.677 -13.341 1.00 73.69 191 PRO A C 1
ATOM 1564 O O . PRO A 1 191 ? 21.264 5.848 -14.166 1.00 73.69 191 PRO A O 1
ATOM 1567 N N . PRO A 1 192 ? 20.819 7.173 -12.406 1.00 79.25 192 PRO A N 1
ATOM 1568 C CA . PRO A 1 192 ? 19.447 6.720 -12.325 1.00 79.25 192 PRO A CA 1
ATOM 1569 C C . PRO A 1 192 ? 18.698 7.198 -13.573 1.00 79.25 192 PRO A C 1
ATOM 1571 O O . PRO A 1 192 ? 18.806 8.363 -13.968 1.00 79.25 192 PRO A O 1
ATOM 1574 N N . VAL A 1 193 ? 17.955 6.291 -14.198 1.00 89.31 193 VAL A N 1
ATOM 1575 C CA . VAL A 1 193 ? 17.143 6.571 -15.382 1.00 89.31 193 VAL A CA 1
ATOM 1576 C C . VAL A 1 193 ? 15.728 6.873 -14.919 1.00 89.31 193 VAL A C 1
ATOM 1578 O O . VAL A 1 193 ? 15.140 6.089 -14.181 1.00 89.31 193 VAL A O 1
ATOM 1581 N N . LEU A 1 194 ? 15.187 8.016 -15.339 1.00 90.56 194 LEU A N 1
ATOM 1582 C CA . LEU A 1 194 ? 13.784 8.359 -15.138 1.00 90.56 194 LEU A CA 1
ATOM 1583 C C . LEU A 1 194 ? 13.026 8.153 -16.446 1.00 90.56 194 LEU A C 1
ATOM 1585 O O . LEU A 1 194 ? 13.233 8.895 -17.406 1.00 90.56 194 LEU A O 1
ATOM 1589 N N . THR A 1 195 ? 12.113 7.192 -16.443 1.00 91.88 195 THR A N 1
ATOM 1590 C CA . THR A 1 195 ? 11.155 6.960 -17.521 1.00 91.88 195 THR A CA 1
ATOM 1591 C C . THR A 1 195 ? 9.796 7.479 -17.076 1.00 91.88 195 THR A C 1
ATOM 1593 O O . THR A 1 195 ? 9.265 7.038 -16.060 1.00 91.88 195 THR A O 1
ATOM 1596 N N . LYS A 1 196 ? 9.221 8.416 -17.829 1.00 92.06 196 LYS A N 1
ATOM 1597 C CA . LYS A 1 196 ? 7.851 8.890 -17.609 1.00 92.06 196 LYS A CA 1
ATOM 1598 C C . LYS A 1 196 ? 6.954 8.293 -18.674 1.00 92.06 196 LYS A C 1
ATOM 1600 O O . LYS A 1 196 ? 7.228 8.462 -19.860 1.00 92.06 196 LYS A O 1
ATOM 1605 N N . THR A 1 197 ? 5.912 7.592 -18.246 1.00 88.62 197 THR A N 1
ATOM 1606 C CA . THR A 1 197 ? 4.952 6.956 -19.151 1.00 88.62 197 THR A CA 1
ATOM 1607 C C . THR A 1 197 ? 3.573 7.524 -18.898 1.00 88.62 197 THR A C 1
ATOM 1609 O O . THR A 1 197 ? 3.147 7.632 -17.750 1.00 88.62 197 THR A O 1
ATOM 1612 N N . TRP A 1 198 ? 2.879 7.854 -19.977 1.00 87.50 198 TRP A N 1
ATOM 1613 C CA . TRP A 1 198 ? 1.528 8.390 -19.957 1.00 87.50 198 TRP A CA 1
ATOM 1614 C C . TRP A 1 198 ? 0.554 7.377 -20.545 1.00 87.50 198 TRP A C 1
ATOM 1616 O O . TRP A 1 198 ? 0.861 6.733 -21.549 1.00 87.50 198 TRP A O 1
ATOM 1626 N N . PHE A 1 199 ? -0.615 7.246 -19.923 1.00 84.25 199 PHE A N 1
ATOM 1627 C CA . PHE A 1 199 ? -1.635 6.274 -20.302 1.00 84.25 199 PHE A CA 1
ATOM 1628 C C . PHE A 1 199 ? -2.964 6.966 -20.586 1.00 84.25 199 PHE A C 1
ATOM 1630 O O . PHE A 1 199 ? -3.393 7.859 -19.856 1.00 84.25 199 PHE A O 1
ATOM 1637 N N . HIS A 1 200 ? -3.639 6.513 -21.639 1.00 82.56 200 HIS A N 1
ATOM 1638 C CA . HIS A 1 200 ? -5.008 6.915 -21.924 1.00 82.56 200 HIS A CA 1
ATOM 1639 C C . HIS A 1 200 ? -5.971 6.145 -21.010 1.00 82.56 200 HIS A C 1
ATOM 1641 O O . HIS A 1 200 ? -5.979 4.917 -21.026 1.00 82.56 200 HIS A O 1
ATOM 1647 N N . LEU A 1 201 ? -6.798 6.854 -20.235 1.00 81.94 201 LEU A N 1
ATOM 1648 C CA . LEU A 1 201 ? -7.679 6.251 -19.218 1.00 81.94 201 LEU A CA 1
ATOM 1649 C C . LEU A 1 201 ? -9.090 5.915 -19.720 1.00 81.94 201 LEU A C 1
ATOM 1651 O O . LEU A 1 201 ? -9.953 5.535 -18.933 1.00 81.94 201 LEU A O 1
ATOM 1655 N N . GLY A 1 202 ? -9.336 6.054 -21.025 1.00 74.56 202 GLY A N 1
ATOM 1656 C CA . GLY A 1 202 ? -10.617 5.673 -21.628 1.00 74.56 202 GLY A CA 1
ATOM 1657 C C . GLY A 1 202 ? -11.777 6.580 -21.216 1.00 74.56 202 GLY A C 1
ATOM 1658 O O . GLY A 1 202 ? -12.911 6.117 -21.152 1.00 74.56 202 GLY A O 1
ATOM 1659 N N . VAL A 1 203 ? -11.493 7.846 -20.902 1.00 66.88 203 VAL A N 1
ATOM 1660 C CA . VAL A 1 203 ? -12.524 8.878 -20.741 1.00 66.88 203 VAL A CA 1
ATOM 1661 C C . VAL A 1 203 ? -13.084 9.154 -22.136 1.00 66.88 203 VAL A C 1
ATOM 1663 O O . VAL A 1 203 ? -12.334 9.585 -23.012 1.00 66.88 203 VAL A O 1
ATOM 1666 N N . TYR A 1 204 ? -14.353 8.814 -22.360 1.00 53.09 204 TYR A N 1
ATOM 1667 C CA . TYR A 1 204 ? -15.033 8.984 -23.643 1.00 53.09 204 TYR A CA 1
ATOM 1668 C C . TYR A 1 204 ? -16.139 10.019 -23.487 1.00 53.09 204 TYR A C 1
ATOM 1670 O O . TYR A 1 204 ? -16.947 9.924 -22.567 1.00 53.09 204 TYR A O 1
ATOM 1678 N N . PHE A 1 205 ? -16.163 10.993 -24.387 1.00 51.38 205 PHE A N 1
ATOM 1679 C CA . PHE A 1 205 ? -17.149 12.062 -24.381 1.00 51.38 205 PHE A CA 1
ATOM 1680 C C . PHE A 1 205 ? -18.388 11.627 -25.144 1.00 51.38 205 PHE A C 1
ATOM 1682 O O . PHE A 1 205 ? -18.282 11.197 -26.290 1.00 51.38 205 PHE A O 1
ATOM 1689 N N . ASP A 1 206 ? -19.552 11.814 -24.538 1.00 42.94 206 ASP A N 1
ATOM 1690 C CA . ASP A 1 206 ? -20.783 11.971 -25.298 1.00 42.94 206 ASP A CA 1
ATOM 1691 C C . ASP A 1 206 ? -21.334 13.366 -24.984 1.00 42.94 206 ASP A C 1
ATOM 1693 O O . ASP A 1 206 ? -21.743 13.649 -23.851 1.00 42.94 206 ASP A O 1
ATOM 1697 N N . GLU A 1 207 ? -21.258 14.272 -25.964 1.00 44.00 207 GLU A N 1
ATOM 1698 C CA . GLU A 1 207 ? -21.656 15.680 -25.817 1.00 44.00 207 GLU A CA 1
ATOM 1699 C C . GLU A 1 207 ? -23.128 15.817 -25.381 1.00 44.00 207 GLU A C 1
ATOM 1701 O O . GLU A 1 207 ? -23.482 16.776 -24.690 1.00 44.00 207 GLU A O 1
ATOM 1706 N N . GLU A 1 208 ? -23.981 14.831 -25.689 1.00 45.72 208 GLU A N 1
ATOM 1707 C CA . GLU A 1 208 ? -25.381 14.813 -25.245 1.00 45.72 208 GLU A CA 1
ATOM 1708 C C . GLU A 1 208 ? -25.527 14.572 -23.728 1.00 45.72 208 GLU A C 1
ATOM 1710 O O . GLU A 1 208 ? -26.411 15.160 -23.094 1.00 45.72 208 GLU A O 1
ATOM 1715 N N . ILE A 1 209 ? -24.639 13.781 -23.107 1.00 47.28 209 ILE A N 1
ATOM 1716 C CA . ILE A 1 209 ? -24.717 13.402 -21.680 1.00 47.28 209 ILE A CA 1
ATOM 1717 C C . ILE A 1 209 ? -24.247 14.544 -20.759 1.00 47.28 209 ILE A C 1
ATOM 1719 O O . ILE A 1 209 ? -24.775 14.707 -19.651 1.00 47.28 209 ILE A O 1
ATOM 1723 N N . LEU A 1 210 ? -23.315 15.382 -21.227 1.00 43.62 210 LEU A N 1
ATOM 1724 C CA . LEU A 1 210 ? -22.757 16.520 -20.476 1.00 43.62 210 LEU A CA 1
ATOM 1725 C C . LEU A 1 210 ? -23.803 17.605 -20.165 1.00 43.62 210 LEU A C 1
ATOM 1727 O O . LEU A 1 210 ? -23.715 18.282 -19.141 1.00 43.62 210 LEU A O 1
ATOM 1731 N N . SER A 1 211 ? -24.843 17.732 -20.993 1.00 45.03 211 SER A N 1
ATOM 1732 C CA . SER A 1 211 ? -25.918 18.717 -20.794 1.00 45.03 211 SER A CA 1
ATOM 1733 C C . SER A 1 211 ? -26.922 18.348 -19.687 1.00 45.03 211 SER A C 1
ATOM 1735 O O . SER A 1 211 ? -27.660 19.212 -19.209 1.00 45.03 211 SER A O 1
ATOM 1737 N N . ALA A 1 212 ? -26.955 17.079 -19.256 1.00 45.53 212 ALA A N 1
ATOM 1738 C CA . ALA A 1 212 ? -28.005 16.551 -18.382 1.00 45.53 212 ALA A CA 1
ATOM 1739 C C . ALA A 1 212 ? -27.595 16.416 -16.904 1.00 45.53 212 ALA A C 1
ATOM 1741 O O . ALA A 1 212 ? -28.453 16.467 -16.021 1.00 45.53 212 ALA A O 1
ATOM 1742 N N . ASN A 1 213 ? -26.301 16.263 -16.608 1.00 41.88 213 ASN A N 1
ATOM 1743 C CA . ASN A 1 213 ? -25.827 15.898 -15.271 1.00 41.88 213 ASN A CA 1
ATOM 1744 C C . ASN A 1 213 ? -24.893 16.964 -14.691 1.00 41.88 213 ASN A C 1
ATOM 1746 O O . ASN A 1 213 ? -23.673 16.849 -14.736 1.00 41.88 213 ASN A O 1
ATOM 1750 N N . ASN A 1 214 ? -25.502 17.977 -14.075 1.00 42.00 214 ASN A N 1
ATOM 1751 C CA . ASN A 1 214 ? -24.892 19.173 -13.477 1.00 42.00 214 ASN A CA 1
ATOM 1752 C C . ASN A 1 214 ? -23.965 18.909 -12.253 1.00 42.00 214 ASN A C 1
ATOM 1754 O O . ASN A 1 214 ? -23.868 19.747 -11.357 1.00 42.00 214 ASN A O 1
ATOM 1758 N N . GLN A 1 215 ? -23.348 17.724 -12.148 1.00 44.00 215 GLN A N 1
ATOM 1759 C CA . GLN A 1 215 ? -22.532 17.298 -10.999 1.00 44.00 215 GLN A CA 1
ATOM 1760 C C . GLN A 1 215 ? -21.337 16.387 -11.317 1.00 44.00 215 GLN A C 1
ATOM 1762 O O . GLN A 1 215 ? -20.657 15.956 -10.386 1.00 44.00 215 GLN A O 1
ATOM 1767 N N . PHE A 1 216 ? -21.025 16.109 -12.578 1.00 44.25 216 PHE A N 1
ATOM 1768 C CA . PHE A 1 216 ? -19.844 15.316 -12.911 1.00 44.25 216 PHE A CA 1
ATOM 1769 C C . PHE A 1 216 ? -18.828 16.214 -13.601 1.00 44.25 216 PHE A C 1
ATOM 1771 O O . PHE A 1 216 ? -19.198 16.979 -14.482 1.00 44.25 216 PHE A O 1
ATOM 1778 N N . TYR A 1 217 ? -17.591 16.190 -13.090 1.00 49.66 217 TYR A N 1
ATOM 1779 C CA . TYR A 1 217 ? -16.420 16.888 -13.621 1.00 49.66 217 TYR A CA 1
ATOM 1780 C C . TYR A 1 217 ? -16.526 17.029 -15.139 1.00 49.66 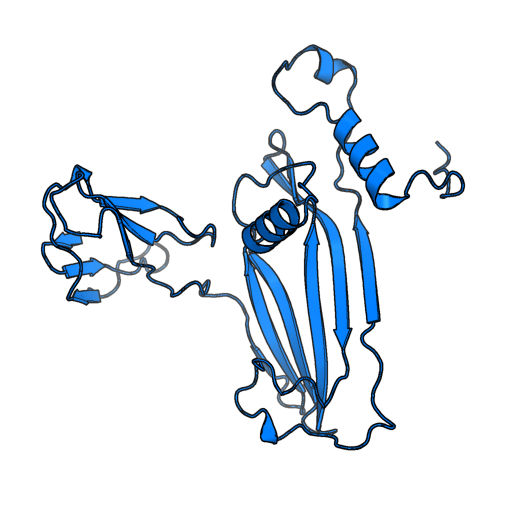217 TYR A C 1
ATOM 1782 O O . TYR A 1 217 ? -16.713 16.011 -15.794 1.00 49.66 217 TYR A O 1
ATOM 1790 N N . ASP A 1 218 ? -16.442 18.252 -15.672 1.00 51.44 218 ASP A N 1
ATOM 1791 C CA . ASP A 1 218 ? -16.439 18.479 -17.118 1.00 51.44 218 ASP A CA 1
ATOM 1792 C C . ASP A 1 218 ? -15.270 17.681 -17.701 1.00 51.44 218 ASP A C 1
ATOM 1794 O O . ASP A 1 218 ? -14.098 18.009 -17.523 1.00 51.44 218 ASP A O 1
ATOM 1798 N N . GLU A 1 219 ? -15.568 16.522 -18.278 1.00 52.91 219 GLU A N 1
ATOM 1799 C CA . GLU A 1 219 ? -14.544 15.561 -18.664 1.00 52.91 219 GLU A CA 1
ATOM 1800 C C . GLU A 1 219 ? -13.675 16.150 -19.799 1.00 52.91 219 GLU A C 1
ATOM 1802 O O . GLU A 1 219 ? -12.524 15.743 -19.986 1.00 52.91 219 GLU A O 1
ATOM 1807 N N . THR A 1 220 ? -14.186 17.160 -20.514 1.00 52.12 220 THR A N 1
ATOM 1808 C CA . THR A 1 220 ? -13.470 17.958 -21.521 1.00 52.12 220 THR A CA 1
ATOM 1809 C C . THR A 1 220 ? -12.288 18.710 -20.899 1.00 52.12 220 THR A C 1
ATOM 1811 O O . THR A 1 220 ? -11.176 18.691 -21.440 1.00 52.12 220 THR A O 1
ATOM 1814 N N . ASP A 1 221 ? -12.480 19.267 -19.696 1.00 56.00 221 ASP A N 1
ATOM 1815 C CA . ASP A 1 221 ? -11.414 19.876 -18.888 1.00 56.00 221 ASP A CA 1
ATOM 1816 C C . ASP A 1 221 ? -10.361 18.837 -18.476 1.00 56.00 221 ASP A C 1
ATOM 1818 O O . ASP A 1 221 ? -9.188 19.178 -18.283 1.00 56.00 221 ASP A O 1
ATOM 1822 N N . MET A 1 222 ? -10.740 17.556 -18.379 1.00 58.25 222 MET A N 1
ATOM 1823 C CA . MET A 1 222 ? -9.825 16.473 -18.018 1.00 58.25 222 MET A CA 1
ATOM 1824 C C . MET A 1 222 ? -8.806 16.206 -19.127 1.00 58.25 222 MET A C 1
ATOM 1826 O O . MET A 1 222 ? -7.603 16.154 -18.861 1.00 58.25 222 MET A O 1
ATOM 1830 N N . MET A 1 223 ? -9.265 16.108 -20.380 1.00 58.69 223 MET A N 1
ATOM 1831 C CA . MET A 1 223 ? -8.373 15.960 -21.536 1.00 58.69 223 MET A CA 1
ATOM 1832 C C . MET A 1 223 ? -7.542 17.209 -21.794 1.00 58.69 223 MET A C 1
ATOM 1834 O O . MET A 1 223 ? -6.372 17.085 -22.151 1.00 58.69 223 MET A O 1
ATOM 1838 N N . GLU A 1 224 ? -8.088 18.410 -21.600 1.00 61.06 224 GLU A N 1
ATOM 1839 C CA . GLU A 1 224 ? -7.281 19.628 -21.692 1.00 61.06 224 GLU A CA 1
ATOM 1840 C C . GLU A 1 224 ? -6.210 19.705 -20.603 1.00 61.06 224 GLU A C 1
ATOM 1842 O O . GLU A 1 224 ? -5.074 20.088 -20.891 1.00 61.06 224 GLU A O 1
ATOM 1847 N N . SER A 1 225 ? -6.547 19.335 -19.368 1.00 63.28 225 SER A N 1
ATOM 1848 C CA . SER A 1 225 ? -5.595 19.294 -18.253 1.00 63.28 225 SER A CA 1
ATOM 1849 C C . SER A 1 225 ? -4.489 18.283 -18.526 1.00 63.28 225 SER A C 1
ATOM 1851 O O . SER A 1 225 ? -3.308 18.619 -18.420 1.00 63.28 225 SER A O 1
ATOM 1853 N N . TYR A 1 226 ? -4.855 17.093 -19.012 1.00 63.97 226 TYR A N 1
ATOM 1854 C CA . TYR A 1 226 ? -3.890 16.106 -19.474 1.00 63.97 226 TYR A CA 1
ATOM 1855 C C . TYR A 1 226 ? -3.064 16.627 -20.651 1.00 63.97 226 TYR A C 1
ATOM 1857 O O . TYR A 1 226 ? -1.846 16.562 -20.599 1.00 63.97 226 TYR A O 1
ATOM 1865 N N . ARG A 1 227 ? -3.645 17.257 -21.674 1.00 62.84 227 ARG A N 1
ATOM 1866 C CA . ARG A 1 227 ? -2.872 17.832 -22.794 1.00 62.84 227 ARG A CA 1
ATOM 1867 C C . ARG A 1 227 ? -1.884 18.911 -22.337 1.00 62.84 227 ARG A C 1
ATOM 1869 O O . ARG A 1 227 ? -0.738 18.921 -22.794 1.00 62.84 227 ARG A O 1
ATOM 1876 N N . LYS A 1 228 ? -2.306 19.805 -21.436 1.00 64.31 228 LYS A N 1
ATOM 1877 C CA . LYS A 1 228 ? -1.463 20.871 -20.861 1.00 64.31 228 LYS A CA 1
ATOM 1878 C C . LYS A 1 228 ? -0.280 20.278 -20.095 1.00 64.31 228 LYS A C 1
ATOM 1880 O O . LYS A 1 228 ? 0.838 20.779 -20.215 1.00 64.31 228 LYS A O 1
ATOM 1885 N N . GLU A 1 229 ? -0.507 19.193 -19.366 1.00 65.88 229 GLU A N 1
ATOM 1886 C CA . GLU A 1 229 ? 0.503 18.552 -18.527 1.00 65.88 229 GLU A CA 1
ATOM 1887 C C . GLU A 1 229 ? 1.415 17.575 -19.286 1.00 65.88 229 GLU A C 1
ATOM 1889 O O . GLU A 1 229 ? 2.623 17.553 -19.054 1.00 65.88 229 GLU A O 1
ATOM 1894 N N . PHE A 1 230 ? 0.862 16.807 -20.225 1.00 60.28 230 PHE A N 1
ATOM 1895 C CA . PHE A 1 230 ? 1.548 15.722 -20.933 1.00 60.28 230 PHE A CA 1
ATOM 1896 C C . PHE A 1 230 ? 2.476 16.274 -22.013 1.00 60.28 230 PHE A C 1
ATOM 1898 O O . PHE A 1 230 ? 3.537 15.708 -22.268 1.00 60.28 230 PHE A O 1
ATOM 1905 N N . TYR A 1 231 ? 2.093 17.395 -22.633 1.00 55.28 231 TYR A N 1
ATOM 1906 C CA . TYR A 1 231 ? 2.754 17.877 -23.844 1.00 55.28 231 TYR A CA 1
ATOM 1907 C C . TYR A 1 231 ? 3.229 19.322 -23.763 1.00 55.28 231 TYR A C 1
ATOM 1909 O O . TYR A 1 231 ? 3.857 19.786 -24.704 1.00 55.28 231 TYR A O 1
ATOM 1917 N N . LYS A 1 232 ? 2.933 20.074 -22.690 1.00 58.81 232 LYS A N 1
ATOM 1918 C CA . LYS A 1 232 ? 3.196 21.530 -22.626 1.00 58.81 232 LYS A CA 1
ATOM 1919 C C . LYS A 1 232 ? 2.705 22.300 -23.872 1.00 58.81 232 LYS A C 1
ATOM 1921 O O . LYS A 1 232 ? 3.255 23.348 -24.200 1.00 58.81 232 LYS A O 1
ATOM 1926 N N . GLY A 1 233 ? 1.699 21.786 -24.583 1.00 51.19 233 GLY A N 1
ATOM 1927 C CA . GLY A 1 233 ? 1.253 22.352 -25.861 1.00 51.19 233 GLY A CA 1
ATOM 1928 C C . GLY A 1 233 ? 2.177 22.094 -27.062 1.00 51.19 233 GLY A C 1
ATOM 1929 O O . GLY A 1 233 ? 2.153 22.882 -28.004 1.00 51.19 233 GLY A O 1
ATOM 1930 N N . ASP A 1 234 ? 2.988 21.032 -27.058 1.00 46.53 234 ASP A N 1
ATOM 1931 C CA . ASP A 1 234 ? 3.808 20.649 -28.211 1.00 46.53 234 ASP A CA 1
ATOM 1932 C C . ASP A 1 234 ? 2.915 20.217 -29.390 1.00 46.53 234 ASP A C 1
ATOM 1934 O O . ASP A 1 234 ? 2.304 19.147 -29.393 1.00 46.53 234 ASP A O 1
ATOM 1938 N N . ALA A 1 235 ? 2.798 21.099 -30.386 1.00 51.53 235 ALA A N 1
ATOM 1939 C CA . ALA A 1 235 ? 1.874 20.988 -31.518 1.00 51.53 235 ALA A CA 1
ATOM 1940 C C . ALA A 1 235 ? 2.240 19.882 -32.531 1.00 51.53 235 ALA A C 1
ATOM 1942 O O . ALA A 1 235 ? 1.523 19.697 -33.515 1.00 51.53 235 ALA A O 1
ATOM 1943 N N . TYR A 1 236 ? 3.350 19.170 -32.317 1.00 49.84 236 TYR A N 1
ATOM 1944 C CA . TYR A 1 236 ? 3.902 18.185 -33.255 1.00 49.84 236 TYR A CA 1
ATOM 1945 C C . TYR A 1 236 ? 3.661 16.728 -32.856 1.00 49.84 236 TYR A C 1
ATOM 1947 O O . TYR A 1 236 ? 4.185 15.816 -33.497 1.00 49.84 236 TYR A O 1
ATOM 1955 N N . 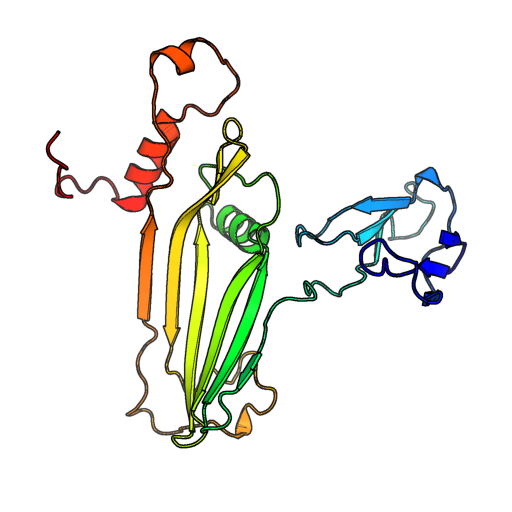ILE A 1 237 ? 2.872 16.483 -31.813 1.00 46.00 237 ILE A N 1
ATOM 1956 C CA . ILE A 1 237 ? 2.562 15.119 -31.393 1.00 46.00 237 ILE A CA 1
ATOM 1957 C C . ILE A 1 237 ? 1.500 14.538 -32.321 1.00 46.00 237 ILE A C 1
ATOM 1959 O O . ILE A 1 237 ? 0.467 15.154 -32.572 1.00 46.00 237 ILE A O 1
ATOM 1963 N N . PHE A 1 238 ? 1.847 13.369 -32.863 1.00 44.41 238 PHE A N 1
ATOM 1964 C CA . PHE A 1 238 ? 1.133 12.574 -33.858 1.00 44.41 238 PHE A CA 1
ATOM 1965 C C . PHE A 1 238 ? -0.387 12.778 -33.786 1.00 44.41 238 PHE A C 1
ATOM 1967 O O . PHE A 1 238 ? -1.031 12.371 -32.817 1.00 44.41 238 PHE A O 1
ATOM 1974 N N . LYS A 1 239 ? -0.962 13.402 -34.822 1.00 37.88 239 LYS A N 1
ATOM 1975 C CA . LYS A 1 239 ? -2.405 13.328 -35.047 1.00 37.88 239 LYS A CA 1
ATOM 1976 C C . LYS A 1 239 ? -2.729 11.858 -35.298 1.00 37.88 239 LYS A C 1
ATOM 1978 O O . LYS A 1 239 ? -2.151 11.253 -36.196 1.00 37.88 239 LYS A O 1
ATOM 1983 N N . LEU A 1 240 ? -3.587 11.279 -34.466 1.00 35.91 240 LEU A N 1
ATOM 1984 C CA . LEU A 1 240 ? -4.289 10.064 -34.849 1.00 35.91 240 LEU A CA 1
ATOM 1985 C C . LEU A 1 240 ? -5.262 10.507 -35.941 1.00 35.91 240 LEU A C 1
ATOM 1987 O O . LEU A 1 240 ? -6.078 11.389 -35.689 1.00 35.91 240 LEU A O 1
ATOM 1991 N N . ASP A 1 241 ? -5.068 10.007 -37.159 1.00 34.84 241 ASP A N 1
ATOM 1992 C CA . ASP A 1 241 ? -6.005 10.254 -38.250 1.00 34.84 241 ASP A CA 1
ATOM 1993 C C . ASP A 1 241 ? -7.354 9.612 -37.879 1.00 34.84 241 ASP A C 1
ATOM 1995 O O . ASP A 1 241 ? -7.377 8.453 -37.451 1.00 34.84 241 ASP A O 1
ATOM 1999 N N . ASP A 1 242 ? -8.427 10.403 -37.986 1.00 39.09 242 ASP A N 1
ATOM 2000 C CA . ASP A 1 242 ? -9.823 10.007 -37.738 1.00 39.09 242 ASP A CA 1
ATOM 2001 C C . ASP A 1 242 ? -10.308 8.900 -38.696 1.00 39.09 242 ASP A C 1
ATOM 2003 O O . ASP A 1 242 ? -9.936 8.929 -39.897 1.00 39.09 242 ASP A O 1
#

Radius of gyration: 23.68 Å; chains: 1; bounding box: 62×43×67 Å